Protein 6LK1 (pdb70)

B-factor: mean 13.46, std 10.22, range [3.93, 136.17]

Solvent-accessible surface area: 8926 Å² total; per-residue (Å²): 92,69,112,0,28,0,80,28,108,113,40,96,94,76,10,110,0,60,62,118,31,54,0,2,36,9,0,31,150,46,60,21,50,8,8,11,23,55,133,65,0,61,30,16,6,7,1,0,67,28,57,56,34,80,32,54,16,106,82,28,82,96,9,75,131,69,40,81,71,94,18,18,0,0,4,4,8,0,66,1,68,35,75,6,24,0,65,6,70,31,56,173,62,66,83,71,113,0,30,0,84,19,105,110,40,95,83,66,9,103,0,62,62,115,28,54,0,0,47,5,0,32,143,46,62,26,46,6,7,10,24,56,89,65,0,62,29,5,7,6,1,0,67,25,71,58,36,78,32,56,19,104,85,24,87,89,9,79,118,74,48,60,67,95,12,18,0,0,3,8,10,0,66,1,68,36,89,7,26,0,74,4,67,33,43,146,63,26,180

GO terms:
  GO:0051536 iron-sulfur cluster binding (F, IDA)

Foldseek 3Di:
DAWEWEQEPVGIDTFDADQPGFQVVRCVVVPDDAFDDPLQQADCRWKKFWPDADKDQVRHDHDDPVCVVRGIDRRSRIGGPHHTYIYTPCSVVD/DAWEWEQEPVGIDTWDADQVGFQVVRCVVVPDPAFDDPLQLADCRWKKFWPDADKDQVRHDHDDPVCVVRRIDRRSRIGGPHRTYIYTPCSVVVD

Radius of gyration: 17.15 Å; Cα contacts (8 Å, |Δi|>4): 491; chains: 2; bounding box: 29×28×48 Å

InterPro domains:
  IPR001041 2Fe-2S ferredoxin-type iron-sulfur binding domain [PF00111] (43-112)
  IPR001041 2Fe-2S ferredoxin-type iron-sulfur bin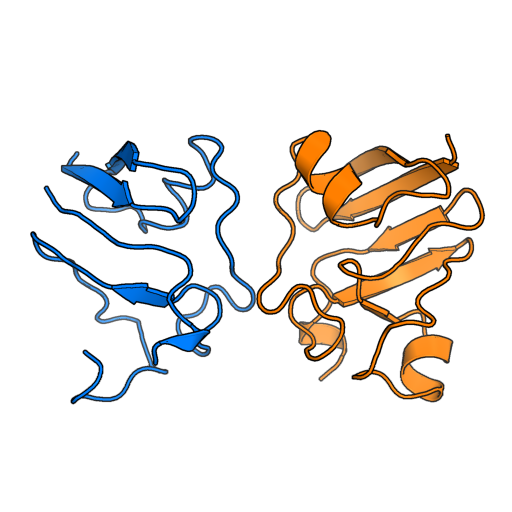ding domain [PS51085] (33-123)
  IPR001041 2Fe-2S ferredoxin-type iron-sulfur binding domain [cd00207] (35-118)
  IPR006058 2Fe-2S ferredoxin, iron-sulphur binding site [PS00197] (69-77)
  IPR010241 Ferredoxin [2Fe-2S], plant and bacteria [TIGR02008] (32-126)
  IPR012675 Beta-grasp domain superfamily [G3DSA:3.10.20.30] (30-126)
  IPR023383 Ferredoxin, chloroplast transit peptide [PF11591] (1-32)
  IPR036010 2Fe-2S ferredoxin-like superfamily [SSF54292] (23-123)

Nearest PDB structures (foldseek):
  1awd-assembly1_A-2  TM=9.994E-01  e=2.173E-18  Scenedesmus fuscus
  1off-assembly1_A  TM=1.003E+00  e=9.782E-18  Synechocystis sp. PCC 6803
  6xtf-assembly1_D  TM=1.003E+00  e=3.427E-17  Gloeobacter violaceus PCC 7421
  4zho-assembly2_B  TM=1.001E+00  e=8.241E-17  Arabidopsis thaliana
  1frr-assembly2_B  TM=9.955E-01  e=5.753E-16  Equisetum arvense

Sequence (189 aa):
AYKVTLKTPSGDKTIECPADTYIILDAAEEEAGLLDLPYSCRRAGACSSCAGKVAAGTVDQSDQSSFLDDAQMMGNGFVLTCVAYPTSDDCTIQQTHQEEALAYKVTLKTPSGDKTIECPADDTYIILDAAEEAGLDDLPYSCRAGACSSCAGKVAAGTVDQSDDQSFLDDAQMGNGFVLTCVAYPTSDDCTIQTHQEEALY

Structure (mmCIF, N/CA/C/O backbone):
data_6LK1
#
_entry.id   6LK1
#
_cell.length_a   25.955
_cell.length_b   60.090
_cell.length_c   50.085
_cell.angle_alpha   90.000
_cell.angle_beta   102.400
_cell.angle_gamma   90.000
#
_symmetry.space_group_name_H-M   'P 1 21 1'
#
loop_
_entity.id
_entity.type
_entity.pdbx_description
1 polymer 'Ferredoxin, chloroplastic'
2 non-polymer 'FE2/S2 (INORGANIC) CLUSTER'
3 non-polymer BENZAMIDINE
4 non-polymer 'THIOCYANATE ION'
5 non-polymer 'SULFATE ION'
6 water water
#
loop_
_atom_site.group_PDB
_atom_site.id
_atom_site.type_symbol
_atom_site.label_atom_id
_atom_site.label_alt_id
_atom_site.label_comp_id
_atom_site.label_asym_id
_atom_site.label_entity_id
_atom_site.label_seq_id
_atom_site.pdbx_PDB_ins_code
_atom_site.Cartn_x
_atom_site.Cartn_y
_atom_site.Cartn_z
_atom_site.occupancy
_atom_site.B_iso_or_equiv
_atom_site.auth_seq_id
_atom_site.auth_comp_id
_atom_site.auth_asym_id
_atom_site.auth_atom_id
_atom_site.pdbx_PDB_model_num
ATOM 1 N N . ALA A 1 1 ? 4.356 12.662 6.114 1.00 7.72 1 ALA A N 1
ATOM 2 C CA . ALA A 1 1 ? 3.905 11.818 7.247 1.00 6.99 1 ALA A CA 1
ATOM 3 C C . ALA A 1 1 ? 2.503 11.323 6.944 1.00 6.82 1 ALA A C 1
ATOM 4 O O . ALA A 1 1 ? 1.876 11.791 5.972 1.00 9.70 1 ALA A O 1
ATOM 6 N N . TYR A 1 2 ? 2.021 10.416 7.749 1.00 5.55 2 TYR A N 1
ATOM 7 C CA . TYR A 1 2 ? 0.691 9.837 7.618 1.00 5.63 2 TYR A CA 1
ATOM 8 C C . TYR A 1 2 ? -0.133 10.202 8.832 1.00 6.05 2 TYR A C 1
ATOM 9 O O . TYR A 1 2 ? 0.307 10.238 9.964 1.00 7.17 2 TYR A O 1
ATOM 18 N N . LYS A 1 3 ? -1.433 10.492 8.533 1.00 5.91 3 LYS A N 1
ATOM 19 C CA . LYS A 1 3 ? -2.394 10.732 9.594 1.00 6.30 3 LYS A CA 1
ATOM 20 C C . LYS A 1 3 ? -2.839 9.375 10.160 1.00 6.18 3 LYS A C 1
ATOM 21 O O . LYS A 1 3 ? -3.459 8.585 9.457 1.00 8.04 3 LYS A O 1
ATOM 27 N N . VAL A 1 4 ? -2.559 9.152 11.432 1.00 5.95 4 VAL A N 1
ATOM 28 C CA . VAL A 1 4 ? -2.919 7.927 12.098 1.00 6.11 4 VAL A CA 1
ATOM 29 C C . VAL A 1 4 ? -3.967 8.264 13.134 1.00 5.66 4 VAL A C 1
ATOM 30 O O . VAL A 1 4 ? -3.701 9.007 14.106 1.00 6.72 4 VAL A O 1
ATOM 34 N N . THR A 1 5 ? -5.191 7.804 12.893 1.00 6.03 5 THR A N 1
ATOM 35 C CA . THR A 1 5 ? -6.276 8.015 13.838 1.00 6.27 5 THR A CA 1
ATOM 36 C C . THR A 1 5 ? -6.285 6.840 14.779 1.00 5.92 5 THR A C 1
ATOM 37 O O . THR A 1 5 ? -6.550 5.714 14.418 1.00 7.69 5 THR A O 1
ATOM 41 N N . LEU A 1 6 ? -5.948 7.155 16.056 1.00 6.42 6 LEU A N 1
ATOM 42 C CA . LEU A 1 6 ? -5.986 6.161 17.126 1.00 6.43 6 LEU A CA 1
ATOM 43 C C . LEU A 1 6 ? -7.384 6.202 17.738 1.00 7.07 6 LEU A C 1
ATOM 44 O O . LEU A 1 6 ? -7.813 7.213 18.282 1.00 9.10 6 LEU A O 1
ATOM 49 N N . LYS A 1 7 ? -8.088 5.082 17.596 1.00 7.75 7 LYS A N 1
ATOM 50 C CA . LYS A 1 7 ? -9.434 4.929 18.179 1.00 10.07 7 LYS A CA 1
ATOM 51 C C . LYS A 1 7 ? -9.219 4.207 19.500 1.00 10.80 7 LYS A C 1
ATOM 52 O O . LYS A 1 7 ? -9.023 3.012 19.480 1.00 12.12 7 LYS A O 1
ATOM 58 N N . THR A 1 8 ? -9.237 5.016 20.470 1.00 12.42 8 THR A N 1
ATOM 59 C CA . THR A 1 8 ? -8.990 4.455 21.795 1.00 14.67 8 THR A CA 1
ATOM 60 C C . THR A 1 8 ? -10.328 4.269 22.491 1.00 19.46 8 THR A C 1
ATOM 61 O O . THR A 1 8 ? -11.383 4.707 22.006 1.00 26.50 8 THR A O 1
ATOM 65 N N . PRO A 1 9 ? -10.337 3.598 23.585 1.00 19.60 9 PRO A N 1
ATOM 66 C CA . PRO A 1 9 ? -11.631 3.370 24.257 1.00 24.15 9 PRO A CA 1
ATOM 67 C C . PRO A 1 9 ? -12.236 4.676 24.755 1.00 29.45 9 PRO A C 1
ATOM 68 O O . PRO A 1 9 ? -13.448 4.708 25.010 1.00 40.18 9 PRO A O 1
ATOM 72 N N . SER A 1 10 ? -11.385 5.709 24.898 1.00 32.41 10 SER A N 1
ATOM 73 C CA . SER A 1 10 ? -11.844 7.019 25.315 1.00 35.64 10 SER A CA 1
ATOM 74 C C . SER A 1 10 ? -11.731 8.081 24.241 1.00 38.97 10 SER A C 1
ATOM 75 O O . SER A 1 10 ? -11.431 9.258 24.477 1.00 41.05 10 SER A O 1
ATOM 78 N N . GLY A 1 11 ? -11.986 7.650 23.012 1.00 32.49 11 GLY A N 1
ATOM 79 C CA . GLY A 1 11 ? -12.246 8.479 21.862 1.00 28.25 11 GLY A CA 1
ATOM 80 C C . GLY A 1 11 ? -11.083 8.462 20.883 1.00 23.90 11 GLY A C 1
ATOM 81 O O . GLY A 1 11 ? -10.054 7.764 21.023 1.00 16.17 11 GLY A O 1
ATOM 82 N N . ASP A 1 12 ? -11.280 9.232 19.817 1.00 18.62 12 ASP A N 1
ATOM 83 C CA . ASP A 1 12 ? -10.326 9.256 18.711 1.00 15.86 12 ASP A CA 1
ATOM 84 C C . ASP A 1 12 ? -9.333 10.362 18.851 1.00 14.49 12 ASP A C 1
ATOM 85 O O . ASP A 1 12 ? -9.658 11.508 19.198 1.00 17.57 12 ASP A O 1
ATOM 90 N N . LYS A 1 13 ? -8.065 10.086 18.487 1.00 11.02 13 LYS A N 1
ATOM 91 C CA . LYS A 1 13 ? -7.078 11.133 18.358 1.00 10.41 13 LYS A CA 1
ATOM 92 C C . LYS A 1 13 ? -6.250 10.871 17.103 1.00 8.99 13 LYS A C 1
ATOM 93 O O . LYS A 1 13 ? -5.693 9.794 16.957 1.00 9.55 13 LYS A O 1
ATOM 99 N N . THR A 1 14 ? -6.142 11.870 16.250 1.00 9.07 14 THR A N 1
ATOM 100 C CA . THR A 1 14 ? -5.371 11.728 14.999 1.00 8.33 14 THR A CA 1
ATOM 101 C C . THR A 1 14 ? -4.024 12.391 15.170 1.00 8.91 14 THR A C 1
ATOM 102 O O . THR A 1 14 ? -3.964 13.611 15.469 1.00 12.32 14 THR A O 1
ATOM 106 N N . ILE A 1 15 ? -2.954 11.608 15.008 1.00 7.65 15 ILE A N 1
ATOM 107 C CA . ILE A 1 15 ? -1.594 12.099 15.107 1.00 7.54 15 ILE A CA 1
ATOM 108 C C . ILE A 1 15 ? -0.942 11.977 13.747 1.00 6.73 15 ILE A C 1
ATOM 109 O O . ILE A 1 15 ? -1.417 11.280 12.861 1.00 8.77 15 ILE A O 1
ATOM 114 N N . GLU A 1 16 ? 0.189 12.659 13.576 1.00 6.78 16 GLU A N 1
ATOM 115 C CA . GLU A 1 16 ? 1.013 12.476 12.387 1.00 6.55 16 GLU A CA 1
ATOM 116 C C . GLU A 1 16 ? 2.148 11.525 12.712 1.00 6.44 16 GLU A C 1
ATOM 117 O O . GLU A 1 16 ? 2.782 11.617 13.748 1.00 9.23 16 GLU A O 1
ATOM 123 N N . CYS A 1 17 ? 2.407 10.611 11.787 1.00 6.00 17 CYS A N 1
ATOM 124 C CA . CYS A 1 17 ? 3.465 9.620 12.006 1.00 5.91 17 CYS A CA 1
ATOM 125 C C . CYS A 1 17 ? 4.281 9.491 10.713 1.00 6.01 17 CYS A C 1
ATOM 126 O O . CYS A 1 17 ? 3.747 9.123 9.669 1.00 6.25 17 CYS A O 1
ATOM 129 N N . PRO A 1 18 ? 5.579 9.822 10.750 1.00 6.40 18 PRO A N 1
ATOM 130 C CA . PRO A 1 18 ? 6.409 9.643 9.583 1.00 6.90 18 PRO A CA 1
ATOM 131 C C . PRO A 1 18 ? 6.444 8.165 9.141 1.00 5.69 18 PRO A C 1
ATOM 132 O O . PRO A 1 18 ? 6.280 7.254 9.927 1.00 6.00 18 PRO A O 1
ATOM 136 N N . ALA A 1 19 ? 6.757 7.997 7.854 1.00 6.49 19 ALA A N 1
ATOM 137 C CA . ALA A 1 19 ? 6.870 6.664 7.284 1.00 6.44 19 ALA A CA 1
ATOM 138 C C . ALA A 1 19 ? 7.909 5.808 7.999 1.00 6.01 19 ALA A C 1
ATOM 139 O O . ALA A 1 19 ? 7.819 4.561 7.996 1.00 6.69 19 ALA A O 1
ATOM 141 N N . ASP A 1 20 ? 8.941 6.435 8.565 1.00 6.18 20 ASP A N 1
ATOM 142 C CA . ASP A 1 20 ? 10.051 5.757 9.190 1.00 6.89 20 ASP A CA 1
ATOM 143 C C . ASP A 1 20 ? 9.904 5.642 10.714 1.00 6.37 20 ASP A C 1
ATOM 144 O O . ASP A 1 20 ? 10.898 5.283 11.381 1.00 8.27 20 ASP A O 1
ATOM 149 N N . THR A 1 21 ? 8.723 5.902 11.247 1.00 5.80 21 THR A N 1
ATOM 150 C CA . THR A 1 21 ? 8.513 5.900 12.695 1.00 6.40 21 THR A CA 1
ATOM 151 C C . THR A 1 21 ? 7.453 4.879 13.028 1.00 5.83 21 THR A C 1
ATOM 152 O O . THR A 1 21 ? 6.403 4.819 12.376 1.00 6.07 21 THR A O 1
ATOM 156 N N . TYR A 1 22 ? 7.701 4.107 14.090 1.00 6.11 22 TYR A N 1
ATOM 157 C CA . TYR A 1 22 ? 6.671 3.170 14.560 1.00 5.99 22 TYR A CA 1
ATOM 158 C C . TYR A 1 22 ? 5.499 3.897 15.167 1.00 5.61 22 TYR A C 1
ATOM 159 O O . TYR A 1 22 ? 5.622 4.907 15.880 1.00 6.55 22 TYR A O 1
ATOM 168 N N . ILE A 1 23 ? 4.324 3.322 14.973 1.00 5.48 23 ILE A N 1
ATOM 169 C CA A ILE A 1 23 ? 3.083 3.972 15.441 0.72 5.57 23 ILE A CA 1
ATOM 170 C CA B ILE A 1 23 ? 3.078 3.888 15.468 0.28 5.59 23 ILE A CA 1
ATOM 171 C C . ILE A 1 23 ? 3.137 4.183 16.956 1.00 5.62 23 ILE A C 1
ATOM 172 O O . ILE A 1 23 ? 2.785 5.260 17.422 1.00 6.14 23 ILE A O 1
ATOM 181 N N . LEU A 1 24 ? 3.571 3.193 17.745 1.00 5.91 24 LEU A N 1
ATOM 182 C CA . LEU A 1 24 ? 3.602 3.392 19.190 1.00 6.32 24 LEU A CA 1
ATOM 183 C C . LEU A 1 24 ? 4.490 4.547 19.568 1.00 6.66 24 LEU A C 1
ATOM 184 O O . LEU A 1 24 ? 4.218 5.320 20.475 1.00 8.90 24 LEU A O 1
ATOM 189 N N . ASP A 1 25 ? 5.630 4.630 18.937 1.00 6.94 25 ASP A N 1
ATOM 190 C CA . ASP A 1 25 ? 6.570 5.716 19.263 1.00 7.62 25 ASP A CA 1
ATOM 191 C C . ASP A 1 25 ? 5.971 7.081 18.990 1.00 7.87 25 ASP A C 1
ATOM 192 O O . ASP A 1 25 ? 6.065 7.998 19.816 1.00 9.10 25 ASP A O 1
ATOM 197 N N . ALA A 1 26 ? 5.364 7.235 17.802 1.00 6.71 26 ALA A N 1
ATOM 198 C CA . ALA A 1 26 ? 4.715 8.512 17.523 1.00 7.26 26 ALA A CA 1
ATOM 199 C C . ALA A 1 26 ? 3.608 8.795 18.509 1.00 7.52 26 ALA A C 1
ATOM 200 O O . ALA A 1 26 ? 3.477 9.930 18.967 1.00 9.57 26 ALA A O 1
ATOM 202 N N . ALA A 1 27 ? 2.795 7.801 18.845 1.00 7.30 27 ALA A N 1
ATOM 203 C CA . ALA A 1 27 ? 1.712 8.002 19.774 1.00 8.03 27 ALA A CA 1
ATOM 204 C C . ALA A 1 27 ? 2.202 8.434 21.155 1.00 9.61 27 ALA A C 1
ATOM 205 O O . ALA A 1 27 ? 1.613 9.351 21.752 1.00 12.03 27 ALA A O 1
ATOM 207 N N . GLU A 1 28 ? 3.224 7.787 21.664 1.00 9.48 28 GLU A N 1
ATOM 208 C CA A GLU A 1 28 ? 3.709 8.121 23.007 0.42 9.74 28 GLU A CA 1
ATOM 209 C CA B GLU A 1 28 ? 3.814 8.055 22.975 0.58 13.43 28 GLU A CA 1
ATOM 210 C C . GLU A 1 28 ? 4.274 9.509 22.971 1.00 12.79 28 GLU A C 1
ATOM 211 O O . GLU A 1 28 ? 4.114 10.300 23.893 1.00 16.44 28 GLU A O 1
ATOM 222 N N . GLU A 1 29 ? 4.984 9.918 21.909 1.00 13.44 29 GLU A N 1
ATOM 223 C CA . GLU A 1 29 ? 5.535 11.245 21.803 1.00 15.95 29 GLU A CA 1
ATOM 224 C C . GLU A 1 29 ? 4.480 12.328 21.635 1.00 18.23 29 GLU A C 1
ATOM 225 O O . GLU A 1 29 ? 4.705 13.480 21.971 1.00 28.12 29 GLU A O 1
ATOM 231 N N . ALA A 1 30 ? 3.314 11.956 21.146 1.00 17.05 30 ALA A N 1
ATOM 232 C CA . ALA A 1 30 ? 2.156 12.852 21.056 1.00 19.18 30 ALA A CA 1
ATOM 233 C C . ALA A 1 30 ? 1.393 12.854 22.370 1.00 21.25 30 ALA A C 1
ATOM 234 O O . ALA A 1 30 ? 0.358 13.555 22.456 1.00 28.49 30 ALA A O 1
ATOM 236 N N . GLY A 1 31 ? 1.805 12.150 23.396 1.00 18.41 31 GLY A N 1
ATOM 237 C CA . GLY A 1 31 ? 1.244 12.174 24.729 1.00 21.40 31 GLY A CA 1
ATOM 238 C C . GLY A 1 31 ? 0.252 11.080 25.074 1.00 18.85 31 GLY A C 1
ATOM 239 O O . GLY A 1 31 ? -0.311 11.069 26.203 1.00 22.50 31 GLY A O 1
ATOM 240 N N . LEU A 1 32 ? 0.012 10.156 24.150 1.00 15.76 32 LEU A N 1
ATOM 241 C CA A LEU A 1 32 ? -0.874 9.044 24.441 0.43 15.20 32 LEU A CA 1
ATOM 242 C CA B LEU A 1 32 ? -0.876 9.046 24.468 0.57 14.82 32 LEU A CA 1
ATOM 243 C C . LEU A 1 32 ? -0.059 8.099 25.338 1.00 13.79 32 LEU A C 1
ATOM 244 O O . LEU A 1 32 ? 1.188 8.056 25.204 1.00 18.43 32 LEU A O 1
ATOM 253 N N . ASP A 1 33 ? -0.693 7.336 26.170 1.00 12.09 33 ASP A N 1
ATOM 254 C CA . ASP A 1 33 ? -0.117 6.328 27.022 1.00 13.70 33 ASP A CA 1
ATOM 255 C C . ASP A 1 33 ? -0.740 4.972 26.728 1.00 11.71 33 ASP A C 1
ATOM 256 O O . ASP A 1 33 ? -1.619 4.476 27.408 1.00 15.80 33 ASP A O 1
ATOM 261 N N . LEU A 1 34 ? -0.362 4.453 25.548 1.00 11.09 34 LEU A N 1
ATOM 262 C CA . LEU A 1 34 ? -0.852 3.178 25.056 1.00 9.87 34 LEU A CA 1
ATOM 263 C C . LEU A 1 34 ? -0.109 2.005 25.700 1.00 10.11 34 LEU A C 1
ATOM 264 O O . LEU A 1 34 ? 1.047 2.151 26.153 1.00 11.37 34 LEU A O 1
ATOM 269 N N . PRO A 1 35 ? -0.722 0.827 25.734 1.00 9.05 35 PRO A N 1
ATOM 270 C CA . PRO A 1 35 ? -0.102 -0.327 26.395 1.00 8.54 35 PRO A CA 1
ATOM 271 C C . PRO A 1 35 ? 1.122 -0.794 25.599 1.00 7.56 35 PRO A C 1
ATOM 272 O O . PRO A 1 35 ? 1.190 -0.736 24.357 1.00 8.15 35 PRO A O 1
ATOM 276 N N . TYR A 1 36 ? 2.088 -1.315 26.340 1.00 8.34 36 TYR A N 1
ATOM 277 C CA . TYR A 1 36 ? 3.294 -1.901 25.760 1.00 7.74 36 TYR A CA 1
ATOM 278 C C . TYR A 1 36 ? 4.080 -2.596 26.861 1.00 7.30 36 TYR A C 1
ATOM 279 O O . TYR A 1 36 ? 3.921 -2.334 28.058 1.00 8.90 36 TYR A O 1
ATOM 288 N N . SER A 1 37 ? 5.020 -3.420 26.415 1.00 7.75 37 SER A N 1
ATOM 289 C CA . SER A 1 37 ? 5.975 -4.036 27.350 1.00 9.26 37 SER A CA 1
ATOM 290 C C . SER A 1 37 ? 7.261 -4.299 26.596 1.00 9.14 37 SER A C 1
ATOM 291 O O . SER A 1 37 ? 8.217 -3.505 26.695 1.00 10.64 37 SER A O 1
ATOM 294 N N . CYS A 1 38 ? 7.330 -5.327 25.744 1.00 9.43 38 CYS A N 1
ATOM 295 C CA . CYS A 1 38 ? 8.599 -5.713 25.170 1.00 9.77 38 CYS A CA 1
ATOM 296 C C . CYS A 1 38 ? 9.188 -4.740 24.141 1.00 9.52 38 CYS A C 1
ATOM 297 O O . CYS A 1 38 ? 10.437 -4.660 24.018 1.00 10.80 38 CYS A O 1
ATOM 300 N N . ARG A 1 39 ? 8.337 -4.066 23.398 1.00 7.81 39 ARG A N 1
ATOM 301 C CA A ARG A 1 39 ? 8.717 -3.167 22.294 0.48 8.56 39 ARG A CA 1
ATOM 302 C CA B ARG A 1 39 ? 8.731 -3.157 22.303 0.52 8.25 39 ARG A CA 1
ATOM 303 C C . ARG A 1 39 ? 9.571 -3.850 21.243 1.00 8.56 39 ARG A C 1
ATOM 304 O O . ARG A 1 39 ? 10.354 -3.189 20.525 1.00 11.06 39 ARG A O 1
ATOM 319 N N . ALA A 1 40 ? 9.394 -5.175 21.096 1.00 8.67 40 ALA A N 1
ATOM 320 C CA . ALA A 1 40 ? 10.237 -5.930 20.150 1.00 10.05 40 ALA A CA 1
ATOM 321 C C . ALA A 1 40 ? 9.367 -6.787 19.239 1.00 8.63 40 ALA A C 1
ATOM 322 O O . ALA A 1 40 ? 9.933 -7.640 18.544 1.00 11.68 40 ALA A O 1
ATOM 324 N N . GLY A 1 41 ? 8.039 -6.617 19.259 1.00 7.71 41 GLY A N 1
ATOM 325 C CA . GLY A 1 41 ? 7.246 -7.446 18.331 1.00 7.46 41 GLY A CA 1
ATOM 326 C C . GLY A 1 41 ? 7.014 -8.864 18.796 1.00 7.84 41 GLY A C 1
ATOM 327 O O . GLY A 1 41 ? 6.576 -9.685 17.940 1.00 8.99 41 GLY A O 1
ATOM 328 N N . ALA A 1 42 ? 7.292 -9.191 20.050 1.00 8.44 42 ALA A N 1
ATOM 329 C CA . ALA A 1 42 ? 7.271 -10.540 20.577 1.00 8.64 42 ALA A CA 1
ATOM 330 C C . ALA A 1 42 ? 6.264 -10.765 21.674 1.00 8.86 42 ALA A C 1
ATOM 331 O O . ALA A 1 42 ? 6.421 -11.741 22.437 1.00 13.56 42 ALA A O 1
ATOM 333 N N . CYS A 1 43 ? 5.227 -9.950 21.771 1.00 8.09 43 CYS A N 1
ATOM 334 C CA . CYS A 1 43 ? 4.186 -10.115 22.779 1.00 8.15 43 CYS A CA 1
ATOM 335 C C . CYS A 1 43 ? 2.904 -9.508 22.220 1.00 8.08 43 CYS A C 1
ATOM 336 O O . CYS A 1 43 ? 2.864 -9.135 21.028 1.00 9.80 43 CYS A O 1
ATOM 339 N N . SER A 1 44 ? 1.860 -9.444 23.029 1.00 8.56 44 SER A N 1
ATOM 340 C CA . SER A 1 44 ? 0.614 -8.874 22.579 1.00 9.29 44 SER A CA 1
ATOM 341 C C . SER A 1 44 ? 0.260 -7.561 23.280 1.00 7.67 44 SER A C 1
ATOM 342 O O . SER A 1 44 ? -0.813 -7.020 23.053 1.00 8.25 44 SER A O 1
ATOM 345 N N . SER A 1 45 ? 1.159 -7.025 24.133 1.00 7.30 45 SER A N 1
ATOM 346 C CA . SER A 1 45 ? 0.770 -5.874 24.961 1.00 7.57 45 SER A CA 1
ATOM 347 C C . SER A 1 45 ? 0.293 -4.690 24.159 1.00 6.96 45 SER A C 1
ATOM 348 O O . SER A 1 45 ? -0.640 -3.989 24.560 1.00 8.61 45 SER A O 1
ATOM 351 N N . CYS A 1 46 ? 0.974 -4.409 23.047 1.00 6.84 46 CYS A N 1
ATOM 352 C CA . CYS A 1 46 ? 0.738 -3.210 22.244 1.00 6.24 46 CYS A CA 1
ATOM 353 C C . CYS A 1 46 ? -0.242 -3.445 21.104 1.00 6.08 46 CYS A C 1
ATOM 354 O O . CYS A 1 46 ? -0.355 -2.647 20.172 1.00 6.56 46 CYS A O 1
ATOM 357 N N . ALA A 1 47 ? -0.996 -4.556 21.158 1.00 6.12 47 ALA A N 1
ATOM 358 C CA . ALA A 1 47 ? -1.834 -4.881 20.007 1.00 5.99 47 ALA A CA 1
ATOM 359 C C . ALA A 1 47 ? -2.878 -3.798 19.778 1.00 5.47 47 ALA A C 1
ATOM 360 O O . ALA A 1 47 ? -3.511 -3.323 20.695 1.00 6.61 47 ALA A O 1
ATOM 362 N N . GLY A 1 48 ? -3.052 -3.570 18.462 1.00 6.18 48 GLY A N 1
ATOM 363 C CA . GLY A 1 48 ? -4.128 -2.755 17.957 1.00 6.17 48 GLY A CA 1
ATOM 364 C C . GLY A 1 48 ? -4.825 -3.520 16.855 1.00 5.72 48 GLY A C 1
ATOM 365 O O . GLY A 1 48 ? -4.462 -4.647 16.514 1.00 5.92 48 GLY A O 1
ATOM 366 N N . LYS A 1 49 ? -5.840 -2.873 16.246 1.00 6.26 49 LYS A N 1
ATOM 367 C CA . LYS A 1 49 ? -6.523 -3.480 15.092 1.00 6.42 49 LYS A CA 1
ATOM 368 C C . LYS A 1 49 ? -6.715 -2.406 14.068 1.00 6.54 49 LYS A C 1
ATOM 369 O O . LYS A 1 49 ? -7.308 -1.367 14.338 1.00 8.56 49 LYS A O 1
ATOM 375 N N . VAL A 1 50 ? -6.246 -2.687 12.859 1.00 6.52 50 VAL A N 1
ATOM 376 C CA . VAL A 1 50 ? -6.303 -1.713 11.777 1.00 6.39 50 VAL A CA 1
ATOM 377 C C . VAL A 1 50 ? -7.715 -1.713 11.181 1.00 7.96 50 VAL A C 1
ATOM 378 O O . VAL A 1 50 ? -8.151 -2.706 10.599 1.00 16.25 50 VAL A O 1
ATOM 382 N N . ALA A 1 51 ? -8.432 -0.641 11.354 1.00 6.17 51 ALA A N 1
ATOM 383 C CA . ALA A 1 51 ? -9.784 -0.490 10.818 1.00 6.83 51 ALA A CA 1
ATOM 384 C C . ALA A 1 51 ? -9.734 -0.008 9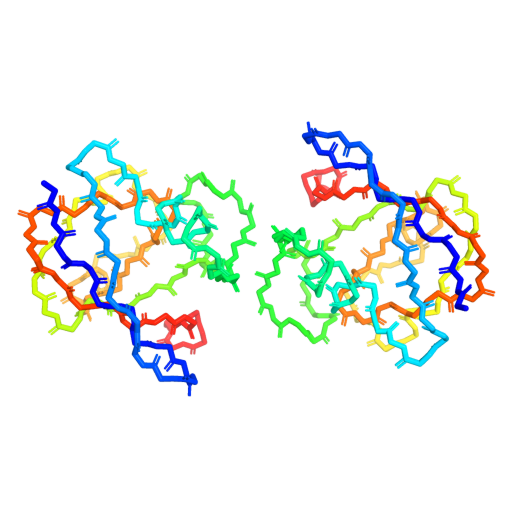.386 1.00 6.65 51 ALA A C 1
ATOM 385 O O . ALA A 1 51 ? -10.682 -0.288 8.617 1.00 9.79 51 ALA A O 1
ATOM 387 N N . ALA A 1 52 ? -8.710 0.759 8.998 1.00 5.60 52 ALA A N 1
ATOM 388 C CA . ALA A 1 52 ? -8.601 1.307 7.675 1.00 6.37 52 ALA A CA 1
ATOM 389 C C . ALA A 1 52 ? -7.130 1.707 7.470 1.00 4.99 52 ALA A C 1
ATOM 390 O O . ALA A 1 52 ? -6.450 2.005 8.441 1.00 4.85 52 ALA A O 1
ATOM 392 N N . GLY A 1 53 ? -6.721 1.742 6.223 1.00 5.11 53 GLY A N 1
ATOM 393 C CA . GLY A 1 53 ? -5.332 2.069 5.895 1.00 5.35 53 GLY A CA 1
ATOM 394 C C . GLY A 1 53 ? -4.428 0.875 6.079 1.00 5.46 53 GLY A C 1
ATOM 395 O O . GLY A 1 53 ? -4.860 -0.222 6.500 1.00 5.75 53 GLY A O 1
ATOM 396 N N . THR A 1 54 ? -3.152 1.081 5.742 1.00 5.33 54 THR A N 1
ATOM 397 C CA . THR A 1 54 ? -2.165 -0.001 5.810 1.00 5.54 54 THR A CA 1
ATOM 398 C C . THR A 1 54 ? -0.957 0.353 6.684 1.00 4.76 54 THR A C 1
ATOM 399 O O . THR A 1 54 ? -0.570 1.525 6.844 1.00 5.12 54 THR A O 1
ATOM 403 N N . VAL A 1 55 ? -0.419 -0.729 7.229 1.00 5.50 55 VAL A N 1
ATOM 404 C CA . VAL A 1 55 ? 0.822 -0.667 8.003 1.00 5.17 55 VAL A CA 1
ATOM 405 C C . VAL A 1 55 ? 1.788 -1.691 7.472 1.00 5.49 55 VAL A C 1
ATOM 406 O O . VAL A 1 55 ? 1.433 -2.643 6.762 1.00 6.88 55 VAL A O 1
ATOM 410 N N . ASP A 1 56 ? 3.057 -1.506 7.843 1.00 5.94 56 ASP A N 1
ATOM 411 C CA . ASP A 1 56 ? 4.123 -2.470 7.617 1.00 6.06 56 ASP A CA 1
ATOM 412 C C . ASP A 1 56 ? 4.652 -2.912 8.968 1.00 5.84 56 ASP A C 1
ATOM 413 O O . ASP A 1 56 ? 5.281 -2.141 9.684 1.00 6.12 56 ASP A O 1
ATOM 418 N N . GLN A 1 57 ? 4.329 -4.145 9.344 1.00 6.57 57 GLN A N 1
ATOM 419 C CA . GLN A 1 57 ? 4.787 -4.715 10.609 1.00 6.76 57 GLN A CA 1
ATOM 420 C C . GLN A 1 57 ? 5.608 -5.971 10.323 1.00 7.67 57 GLN A C 1
ATOM 421 O O . GLN A 1 57 ? 5.602 -6.947 11.065 1.00 8.53 57 GLN A O 1
ATOM 427 N N . SER A 1 58 ? 6.392 -5.911 9.236 1.00 9.01 58 SER A N 1
ATOM 428 C CA . SER A 1 58 ? 7.241 -7.036 8.840 1.00 11.99 58 SER A CA 1
ATOM 429 C C . SER A 1 58 ? 8.172 -7.504 9.965 1.00 13.02 58 SER A C 1
ATOM 430 O O . SER A 1 58 ? 8.527 -8.664 9.885 1.00 21.88 58 SER A O 1
ATOM 433 N N . ASP A 1 59 ? 8.528 -6.651 10.909 1.00 14.43 59 ASP A N 1
ATOM 434 C CA . ASP A 1 59 ? 9.396 -6.904 12.058 1.00 19.63 59 ASP A CA 1
ATOM 435 C C . ASP A 1 59 ? 8.746 -7.787 13.103 1.00 16.88 59 ASP A C 1
ATOM 436 O O . ASP A 1 59 ? 9.478 -8.305 13.934 1.00 24.70 59 ASP A O 1
ATOM 441 N N . GLN A 1 60 ? 7.441 -7.903 13.074 1.00 10.14 60 GLN A N 1
ATOM 442 C CA . GLN A 1 60 ? 6.751 -8.521 14.163 1.00 9.18 60 GLN A CA 1
ATOM 443 C C . GLN A 1 60 ? 6.988 -10.035 14.163 1.00 8.67 60 GLN A C 1
ATOM 444 O O . GLN A 1 60 ? 7.187 -10.620 13.086 1.00 11.15 60 GLN A O 1
ATOM 450 N N . SER A 1 61 ? 6.756 -10.662 15.300 1.00 7.81 61 SER A N 1
ATOM 451 C CA A SER A 1 61 ? 6.795 -12.140 15.358 0.53 8.62 61 SER A CA 1
ATOM 452 C CA B SER A 1 61 ? 6.814 -12.112 15.438 0.47 8.68 61 SER A CA 1
ATOM 453 C C . SER A 1 61 ? 5.629 -12.754 16.099 1.00 8.87 61 SER A C 1
ATOM 454 O O . SER A 1 61 ? 5.303 -13.912 15.821 1.00 11.78 61 SER A O 1
ATOM 459 N N . PHE A 1 62 ? 4.983 -12.089 17.020 1.00 8.71 62 PHE A N 1
ATOM 460 C CA . PHE A 1 62 ? 4.005 -12.747 17.878 1.00 7.83 62 PHE A CA 1
ATOM 461 C C . PHE A 1 62 ? 2.721 -13.102 17.178 1.00 8.27 62 PHE A C 1
ATOM 462 O O . PHE A 1 62 ? 2.136 -14.155 17.501 1.00 8.84 62 PHE A O 1
ATOM 470 N N . LEU A 1 63 ? 2.191 -12.223 16.321 1.00 8.31 63 LEU A N 1
ATOM 471 C CA . LEU A 1 63 ? 0.876 -12.498 15.726 1.00 7.88 63 LEU A CA 1
ATOM 472 C C . LEU A 1 63 ? 1.001 -13.572 14.678 1.00 7.40 63 LEU A C 1
ATOM 473 O O . LEU A 1 63 ? 1.992 -13.616 13.940 1.00 9.23 63 LEU A O 1
ATOM 478 N N . ASP A 1 64 ? -0.032 -14.384 14.594 1.00 7.46 64 ASP A N 1
ATOM 479 C CA . ASP A 1 64 ? -0.127 -15.434 13.579 1.00 7.93 64 ASP A CA 1
ATOM 480 C C . ASP A 1 64 ? -0.750 -14.890 12.324 1.00 7.31 64 ASP A C 1
ATOM 481 O O . ASP A 1 64 ? -1.2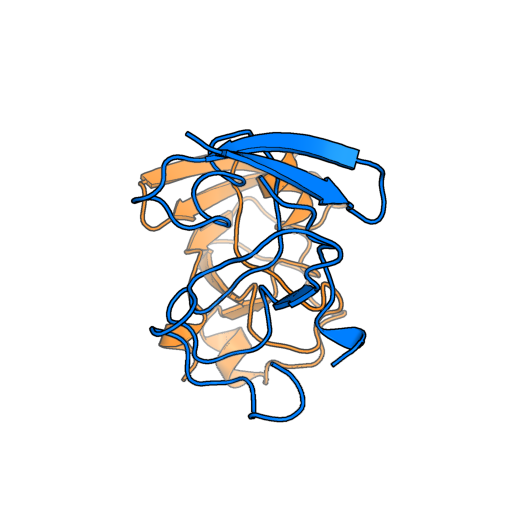65 -13.738 12.222 1.00 8.36 64 ASP A O 1
ATOM 486 N N . ASP A 1 65 ? -0.756 -15.696 11.263 1.00 8.88 65 ASP A N 1
ATOM 487 C CA . ASP A 1 65 ? -1.195 -15.241 9.952 1.00 9.98 65 ASP A CA 1
ATOM 488 C C . ASP A 1 65 ? -2.679 -14.840 10.017 1.00 9.60 65 ASP A C 1
ATOM 489 O O . ASP A 1 65 ? -3.073 -13.874 9.344 1.00 11.19 65 ASP A O 1
ATOM 494 N N . ALA A 1 66 ? -3.492 -15.600 10.739 1.00 11.04 66 ALA A N 1
ATOM 495 C CA . ALA A 1 66 ? -4.928 -15.287 10.774 1.00 12.07 66 ALA A CA 1
ATOM 496 C C . ALA A 1 66 ? -5.166 -13.990 11.502 1.00 11.08 66 ALA A C 1
ATOM 497 O O . ALA A 1 66 ? -5.997 -13.184 11.118 1.00 11.46 66 ALA A O 1
ATOM 499 N N . GLN A 1 67 ? -4.421 -13.762 12.589 1.00 9.76 67 GLN A N 1
ATOM 500 C CA . GLN A 1 67 ? -4.579 -12.501 13.326 1.00 9.15 67 GLN A CA 1
ATOM 501 C C . GLN A 1 67 ? -4.208 -11.324 12.483 1.00 9.37 67 GLN A C 1
ATOM 502 O O . GLN A 1 67 ? -4.911 -10.297 12.421 1.00 9.79 67 GLN A O 1
ATOM 508 N N . MET A 1 68 ? -3.081 -11.443 11.761 1.00 8.83 68 MET A N 1
ATOM 509 C CA A MET A 1 68 ? -2.715 -10.395 10.834 0.31 11.15 68 MET A CA 1
ATOM 510 C CA B MET A 1 68 ? -2.739 -10.316 10.899 0.69 9.46 68 MET A CA 1
ATOM 511 C C . MET A 1 68 ? -3.777 -10.137 9.787 1.00 10.12 68 MET A C 1
ATOM 512 O O . MET A 1 68 ? -4.091 -9.007 9.396 1.00 12.23 68 MET A O 1
ATOM 521 N N B GLY A 1 69 ? -4.316 -11.240 9.245 1.00 11.29 69 GLY A N 1
ATOM 522 C CA B GLY A 1 69 ? -5.284 -11.138 8.156 1.00 12.49 69 GLY A CA 1
ATOM 523 C C B GLY A 1 69 ? -6.556 -10.493 8.654 1.00 12.46 69 GLY A C 1
ATOM 524 O O B GLY A 1 69 ? -7.335 -9.967 7.870 1.00 18.88 69 GLY A O 1
ATOM 525 N N B ASN A 1 70 ? -6.835 -10.523 9.967 1.00 12.03 70 ASN A N 1
ATOM 526 C CA B ASN A 1 70 ? -7.979 -9.871 10.560 1.00 13.81 70 ASN A CA 1
ATOM 527 C C B ASN A 1 70 ? -7.681 -8.464 11.054 1.00 13.81 70 ASN A C 1
ATOM 528 O O B ASN A 1 70 ? -8.506 -7.849 11.746 1.00 18.05 70 ASN A O 1
ATOM 533 N N B GLY A 1 71 ? -6.505 -7.955 10.719 1.00 11.16 71 GLY A N 1
ATOM 534 C CA B GLY A 1 71 ? -6.155 -6.558 10.939 1.00 11.50 71 GLY A CA 1
ATOM 535 C C B GLY A 1 71 ? -5.409 -6.323 12.248 1.00 8.22 71 GLY A C 1
ATOM 536 O O B GLY A 1 71 ? -5.099 -5.150 12.559 1.00 8.86 71 GLY A O 1
ATOM 537 N N B PHE A 1 72 ? -5.035 -7.339 13.022 1.00 7.36 72 PHE A N 1
ATOM 538 C CA B PHE A 1 72 ? -4.308 -7.040 14.252 1.00 6.75 72 PHE A CA 1
ATOM 539 C C B PHE A 1 72 ? -2.894 -6.605 13.906 1.00 6.67 72 PHE A C 1
ATOM 540 O O B PHE A 1 72 ? -2.291 -7.053 12.915 1.00 7.42 72 PHE A O 1
ATOM 548 N N B VAL A 1 73 ? -2.383 -5.715 14.750 1.00 5.90 73 VAL A N 1
ATOM 549 C CA B VAL A 1 73 ? -1.095 -5.089 14.526 1.00 6.09 73 VAL A CA 1
ATOM 550 C C B VAL A 1 73 ? -0.387 -4.907 15.861 1.00 6.12 73 VAL A C 1
ATOM 551 O O B VAL A 1 73 ? -0.987 -4.562 16.872 1.00 6.87 73 VAL A O 1
ATOM 555 N N B LEU A 1 74 ? 0.927 -5.149 15.832 1.00 5.59 74 LEU A N 1
ATOM 556 C CA B LEU A 1 74 ? 1.762 -4.821 17.017 1.00 5.36 74 LEU A CA 1
ATOM 557 C C B LEU A 1 74 ? 2.315 -3.442 16.802 1.00 5.18 74 LEU A C 1
ATOM 558 O O B LEU A 1 74 ? 3.219 -3.196 15.999 1.00 5.63 74 LEU A O 1
ATOM 563 N N B THR A 1 75 ? 1.653 -2.470 17.500 1.00 5.31 75 THR A N 1
ATOM 564 C CA B THR A 1 75 ? 1.989 -1.066 17.262 1.00 5.58 75 THR A CA 1
ATOM 565 C C B THR A 1 75 ? 3.406 -0.692 17.566 1.00 5.44 75 THR A C 1
ATOM 566 O O B THR A 1 75 ? 3.920 0.312 17.002 1.00 5.92 75 THR A O 1
ATOM 570 N N B CYS A 1 76 ? 4.139 -1.458 18.402 1.00 5.66 76 CYS A N 1
ATOM 571 C CA B CYS A 1 76 ? 5.524 -1.115 18.712 1.00 6.24 76 CYS A CA 1
ATOM 572 C C B CYS A 1 76 ? 6.463 -1.354 17.551 1.00 6.43 76 CYS A C 1
ATOM 573 O O B CYS A 1 76 ? 7.604 -0.827 17.611 1.00 8.97 76 CYS A O 1
ATOM 576 N N B VAL A 1 77 ? 6.101 -2.108 16.522 1.00 6.38 77 VAL A N 1
ATOM 577 C CA B VAL A 1 77 ? 6.964 -2.434 15.389 1.00 7.32 77 VAL A CA 1
ATOM 578 C C B VAL A 1 77 ? 6.252 -2.198 14.050 1.00 6.71 77 VAL A C 1
ATOM 579 O O B VAL A 1 77 ? 6.631 -2.796 13.038 1.00 8.46 77 VAL A O 1
ATOM 583 N N B ALA A 1 78 ? 5.213 -1.366 14.074 1.00 5.81 78 ALA A N 1
ATOM 584 C CA B ALA A 1 78 ? 4.451 -1.115 12.849 1.00 5.67 78 ALA A CA 1
ATOM 585 C C B ALA A 1 78 ? 4.702 0.277 12.321 1.00 4.88 78 ALA A C 1
ATOM 586 O 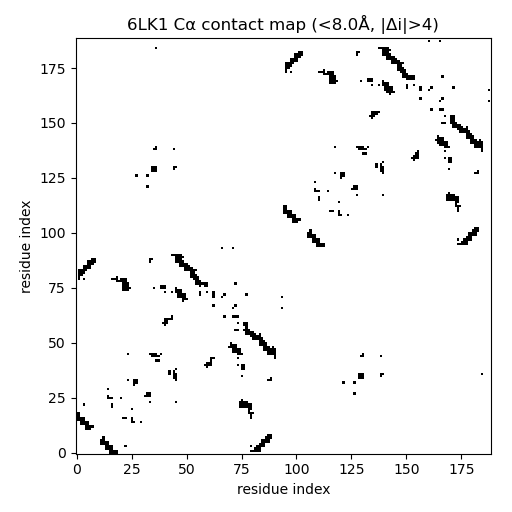O B ALA A 1 78 ? 4.477 1.254 13.032 1.00 6.63 78 ALA A O 1
ATOM 588 N N B TYR A 1 79 ? 5.098 0.373 11.062 1.00 4.96 79 TYR A N 1
ATOM 589 C CA B TYR A 1 79 ? 5.202 1.662 10.380 1.00 5.14 79 TYR A CA 1
ATOM 590 C C B TYR A 1 79 ? 3.880 1.909 9.626 1.00 4.90 79 TYR A C 1
ATOM 591 O O B TYR A 1 79 ? 3.348 0.978 9.022 1.00 6.63 79 TYR A O 1
ATOM 600 N N B PRO A 1 80 ? 3.391 3.137 9.526 1.00 4.84 80 PRO A N 1
ATOM 601 C CA B PRO A 1 80 ? 2.292 3.390 8.615 1.00 5.13 80 PRO A CA 1
ATOM 602 C C B PRO A 1 80 ? 2.783 3.369 7.168 1.00 4.83 80 PRO A C 1
ATOM 603 O O B PRO A 1 80 ? 3.895 3.841 6.888 1.00 5.70 80 PRO A O 1
ATOM 607 N N B THR A 1 81 ? 1.919 2.893 6.283 1.00 4.91 81 THR A N 1
ATOM 608 C CA B THR A 1 81 ? 2.187 3.074 4.844 1.00 5.25 81 THR A CA 1
ATOM 609 C C B THR A 1 81 ? 1.095 3.861 4.147 1.00 5.23 81 THR A C 1
ATOM 610 O O B THR A 1 81 ? 1.194 4.100 2.943 1.00 6.25 81 THR A O 1
ATOM 614 N N B SER A 1 82 ? 0.072 4.273 4.871 1.00 5.63 82 SER A N 1
ATOM 615 C CA B SER A 1 82 ? -0.964 5.169 4.406 1.00 5.43 82 SER A CA 1
ATOM 616 C C B SER A 1 82 ? -1.520 5.870 5.624 1.00 4.89 82 SER A C 1
ATOM 617 O O B SER A 1 82 ? -1.279 5.495 6.774 1.00 5.31 82 SER A O 1
ATOM 620 N N A ASP A 1 83 ? -2.415 6.843 5.326 0.66 6.23 83 ASP A N 1
ATOM 621 N N B ASP A 1 83 ? -2.320 6.924 5.395 0.34 3.93 83 ASP A N 1
ATOM 622 C CA A ASP A 1 83 ? -3.270 7.354 6.399 0.66 4.86 83 ASP A CA 1
ATOM 623 C CA B ASP A 1 83 ? -3.202 7.349 6.473 0.34 6.03 83 ASP A CA 1
ATOM 624 C C A ASP A 1 83 ? -4.102 6.172 6.886 0.66 5.30 83 ASP A C 1
ATOM 625 C C B ASP A 1 83 ? -4.009 6.121 6.895 0.34 5.07 83 ASP A C 1
ATOM 626 O O A ASP A 1 83 ? -4.556 5.372 6.054 0.66 5.26 83 ASP A O 1
ATOM 627 O O B ASP A 1 83 ? -4.373 5.289 6.057 0.34 8.18 83 ASP A O 1
ATOM 636 N N . CYS A 1 84 ? -4.250 6.028 8.195 1.00 5.73 84 CYS A N 1
ATOM 637 C CA . CYS A 1 84 ? -4.828 4.790 8.724 1.00 5.59 84 CYS A CA 1
ATOM 638 C C . CYS A 1 84 ? -5.562 5.089 10.033 1.00 5.86 84 CYS A C 1
ATOM 639 O O . CYS A 1 84 ? -5.364 6.116 10.637 1.00 6.92 84 CYS A O 1
ATOM 642 N N . THR A 1 85 ? -6.380 4.099 10.412 1.00 5.36 85 THR A N 1
ATOM 643 C CA . THR A 1 85 ? -7.152 4.136 11.620 1.00 5.51 85 THR A CA 1
ATOM 644 C C . THR A 1 85 ? -6.871 2.840 12.398 1.00 5.89 85 THR A C 1
ATOM 645 O O . THR A 1 85 ? -7.065 1.769 11.827 1.00 6.49 85 THR A O 1
ATOM 649 N N . ILE A 1 86 ? -6.415 3.014 13.636 1.00 6.68 86 ILE A N 1
ATOM 650 C CA . ILE A 1 86 ? -6.015 1.867 14.464 1.00 7.01 86 ILE A CA 1
ATOM 651 C 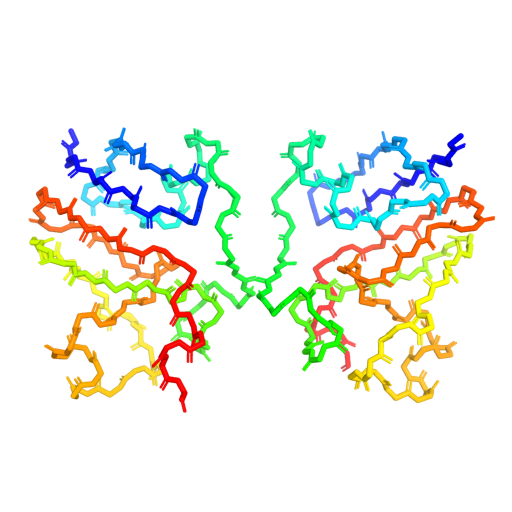C . ILE A 1 86 ? -6.767 1.903 15.768 1.00 6.35 86 ILE A C 1
ATOM 652 O O . ILE A 1 86 ? -6.647 2.878 16.491 1.00 6.57 86 ILE A O 1
ATOM 657 N N . GLN A 1 87 ? -7.530 0.861 16.057 1.00 6.46 87 GLN A N 1
ATOM 658 C CA A GLN A 1 87 ? -8.160 0.731 17.369 0.74 7.07 87 GLN A CA 1
ATOM 659 C CA B GLN A 1 87 ? -8.157 0.682 17.346 0.26 7.22 87 GLN A CA 1
ATOM 660 C C . GLN A 1 87 ? -7.079 0.239 18.319 1.00 6.50 87 GLN A C 1
ATOM 661 O O . GLN A 1 87 ? -6.341 -0.710 18.024 1.00 8.59 87 GLN A O 1
ATOM 672 N N . THR A 1 88 ? -6.970 0.859 19.464 1.00 7.15 88 THR A N 1
ATOM 673 C CA . THR A 1 88 ? -5.948 0.532 20.435 1.00 7.17 88 THR A CA 1
ATOM 674 C C . THR A 1 88 ? -6.552 -0.414 21.505 1.00 7.72 88 THR A C 1
ATOM 675 O O . THR A 1 88 ? -7.717 -0.710 21.556 1.00 8.93 88 THR A O 1
ATOM 679 N N . HIS A 1 89 ? -5.630 -0.858 22.389 1.00 7.19 89 HIS A N 1
ATOM 680 C CA . HIS A 1 89 ? -6.031 -1.691 23.551 1.00 8.37 89 HIS A CA 1
ATOM 681 C C . HIS A 1 89 ? -6.769 -2.939 23.106 1.00 8.10 89 HIS A C 1
ATOM 682 O O . HIS A 1 89 ? -7.750 -3.334 23.699 1.00 10.69 89 HIS A O 1
ATOM 689 N N . GLN A 1 90 ? -6.247 -3.601 22.036 1.00 7.55 90 GLN A N 1
ATOM 690 C CA . GLN A 1 90 ? -6.902 -4.756 21.475 1.00 8.28 90 GLN A CA 1
ATOM 691 C C . GLN A 1 90 ? -6.358 -6.095 21.944 1.00 8.54 90 GLN A C 1
ATOM 692 O O . GLN A 1 90 ? -6.842 -7.119 21.476 1.00 10.13 90 GLN A O 1
ATOM 698 N N . GLU A 1 91 ? -5.402 -6.094 22.910 1.00 8.04 91 GLU A N 1
ATOM 699 C CA . GLU A 1 91 ? -4.925 -7.410 23.361 1.00 9.30 91 GLU A CA 1
ATOM 700 C C . GLU A 1 91 ? -6.013 -8.377 23.816 1.00 10.68 91 GLU A C 1
ATOM 701 O O . GLU A 1 91 ? -5.954 -9.550 23.489 1.00 13.07 91 GLU A O 1
ATOM 707 N N . GLU A 1 92 ? -7.034 -7.872 24.498 1.00 12.11 92 GLU A N 1
ATOM 708 C CA . GLU A 1 92 ? -8.057 -8.828 24.977 1.00 17.48 92 GLU A CA 1
ATOM 709 C C . GLU A 1 92 ? -8.911 -9.353 23.837 1.00 19.50 92 GLU A C 1
ATOM 710 O O . GLU A 1 92 ? -9.681 -10.297 23.912 1.00 22.40 92 GLU A O 1
ATOM 716 N N . ALA A 1 93 ? -8.798 -8.753 22.644 1.00 19.57 93 ALA A N 1
ATOM 717 C CA . ALA A 1 93 ? -9.631 -9.152 21.490 1.00 20.49 93 ALA A CA 1
ATOM 718 C C . ALA A 1 93 ? -8.881 -10.150 20.629 1.00 22.19 93 ALA A C 1
ATOM 719 O O . ALA A 1 93 ? -9.400 -10.671 19.628 1.00 29.18 93 ALA A O 1
ATOM 721 N N . LEU A 1 94 ? -7.659 -10.524 21.002 1.00 20.80 94 LEU A N 1
ATOM 722 C CA . LEU A 1 94 ? -6.898 -11.369 20.090 1.00 23.20 94 LEU A CA 1
ATOM 723 C C . LEU A 1 94 ? -7.281 -12.822 20.034 1.00 29.78 94 LEU A C 1
ATOM 724 O O . LEU A 1 94 ? -8.037 -13.343 20.834 1.00 31.78 94 LEU A O 1
ATOM 729 N N . ALA B 1 1 ? 1.806 14.093 49.911 1.00 22.23 1 ALA B N 1
ATOM 730 C CA . ALA B 1 1 ? 1.867 12.755 49.263 1.00 13.35 1 ALA B CA 1
ATOM 731 C C . ALA B 1 1 ? 3.191 12.089 49.576 1.00 11.88 1 ALA B C 1
ATOM 732 O O . ALA B 1 1 ? 4.115 12.746 50.087 1.00 21.88 1 ALA B O 1
ATOM 734 N N . TYR B 1 2 ? 3.374 10.791 49.261 1.00 10.09 2 TYR B N 1
ATOM 735 C CA . TYR B 1 2 ? 4.669 10.114 49.343 1.00 8.16 2 TYR B CA 1
ATOM 736 C C . TYR B 1 2 ? 5.478 10.513 48.145 1.00 8.35 2 TYR B C 1
ATOM 737 O O . TYR B 1 2 ? 5.015 10.706 47.024 1.00 11.43 2 TYR B O 1
ATOM 746 N N . LYS B 1 3 ? 6.799 10.686 48.377 1.00 7.88 3 LYS B N 1
ATOM 747 C CA . LYS B 1 3 ? 7.742 10.971 47.290 1.00 9.28 3 LYS B CA 1
ATOM 748 C C . LYS B 1 3 ? 8.261 9.661 46.727 1.00 8.13 3 LYS B C 1
ATOM 749 O O . LYS B 1 3 ? 8.882 8.888 47.453 1.00 9.66 3 LYS B O 1
ATOM 755 N N . VAL B 1 4 ? 7.996 9.448 45.448 1.00 7.95 4 VAL B N 1
ATOM 756 C CA . VAL B 1 4 ? 8.354 8.205 44.786 1.00 7.54 4 VAL B CA 1
ATOM 757 C C . VAL B 1 4 ? 9.377 8.561 43.712 1.00 7.41 4 VAL B C 1
ATOM 758 O O . VAL B 1 4 ? 9.070 9.249 42.747 1.00 9.25 4 VAL B O 1
ATOM 762 N N . THR B 1 5 ? 10.588 8.101 43.918 1.00 7.06 5 THR B N 1
ATOM 763 C CA . THR B 1 5 ? 11.656 8.300 42.951 1.00 7.38 5 THR B CA 1
ATOM 764 C C . THR B 1 5 ? 11.631 7.147 41.939 1.00 7.10 5 THR B C 1
ATOM 765 O O . THR B 1 5 ? 11.904 6.016 42.323 1.00 8.51 5 THR B O 1
ATOM 769 N N . LEU B 1 6 ? 11.235 7.457 40.709 1.00 7.44 6 LEU B N 1
ATOM 770 C CA . LEU B 1 6 ? 11.137 6.474 39.647 1.00 7.85 6 LEU B CA 1
ATOM 771 C C . LEU B 1 6 ? 12.441 6.555 38.854 1.00 7.88 6 LEU B C 1
ATOM 772 O O . LEU B 1 6 ? 12.735 7.558 38.222 1.00 9.12 6 LEU B O 1
ATOM 777 N N . LYS B 1 7 ? 13.211 5.465 38.932 1.00 7.73 7 LYS B N 1
ATOM 778 C CA . LYS B 1 7 ? 14.467 5.370 38.224 1.00 8.35 7 LYS B CA 1
ATOM 779 C C . LYS B 1 7 ? 14.170 4.652 36.918 1.00 7.87 7 LYS B C 1
ATOM 780 O O . LYS B 1 7 ? 14.010 3.420 36.922 1.00 8.97 7 LYS B O 1
ATOM 786 N N . THR B 1 8 ? 14.038 5.421 35.848 1.00 9.32 8 THR B N 1
ATOM 787 C CA . THR B 1 8 ? 13.634 4.893 34.549 1.00 9.78 8 THR B CA 1
ATOM 788 C C . THR B 1 8 ? 14.828 4.733 33.651 1.00 11.77 8 THR B C 1
ATOM 789 O O . THR B 1 8 ? 15.890 5.341 33.942 1.00 12.72 8 THR B O 1
ATOM 793 N N . PRO B 1 9 ? 14.751 4.016 32.545 1.00 13.74 9 PRO B N 1
ATOM 794 C CA . PRO B 1 9 ? 15.859 3.919 31.612 1.00 16.20 9 PRO B CA 1
ATOM 795 C C . PRO B 1 9 ? 16.246 5.300 31.064 1.00 18.88 9 PRO B C 1
ATOM 796 O O . PRO B 1 9 ? 17.370 5.454 30.601 1.00 28.28 9 PRO B O 1
ATOM 800 N N . SER B 1 10 ? 15.347 6.284 31.095 1.00 14.53 10 SER B N 1
ATOM 801 C CA . SER B 1 10 ? 15.665 7.577 30.541 1.00 16.14 10 SER B CA 1
ATOM 802 C C . SER B 1 10 ? 16.057 8.612 31.609 1.00 14.33 10 SER B C 1
ATOM 803 O O . SER B 1 10 ? 16.287 9.739 31.211 1.00 18.92 10 SER B O 1
ATOM 806 N N . GLY B 1 11 ? 16.153 8.202 32.861 1.00 12.00 11 GLY B N 1
ATOM 807 C CA . GLY B 1 11 ? 16.501 9.156 33.938 1.00 13.92 11 GLY B CA 1
ATOM 808 C C . GLY B 1 11 ? 15.554 8.989 35.124 1.00 10.45 11 GLY B C 1
ATOM 809 O O . GLY B 1 11 ? 14.549 8.250 35.088 1.00 10.87 11 GLY B O 1
ATOM 810 N N . ASP B 1 12 ? 15.882 9.680 36.211 1.00 10.30 12 ASP B N 1
ATOM 811 C CA . ASP B 1 12 ? 15.102 9.600 37.431 1.00 10.17 12 ASP B CA 1
ATOM 812 C C . ASP B 1 12 ? 14.129 10.762 37.513 1.00 10.67 12 ASP B C 1
ATOM 813 O O . ASP B 1 12 ? 14.441 11.926 37.206 1.00 11.91 12 ASP B O 1
ATOM 818 N N . LYS B 1 13 ? 12.919 10.488 37.967 1.00 10.76 13 LYS B N 1
ATOM 819 C CA . LYS B 1 13 ? 11.913 11.498 38.205 1.00 10.34 13 LYS B CA 1
ATOM 820 C C . LYS B 1 13 ? 11.315 11.178 39.553 1.00 9.02 13 LYS B C 1
ATOM 821 O O . LYS B 1 13 ? 10.787 10.084 39.765 1.00 9.07 13 LYS B O 1
ATOM 827 N N . THR B 1 14 ? 11.324 12.169 40.434 1.00 9.38 14 THR B N 1
ATOM 828 C CA . THR B 1 14 ? 10.633 12.030 41.708 1.00 9.28 14 THR B CA 1
ATOM 829 C C . THR B 1 14 ? 9.241 12.662 41.578 1.00 9.95 14 THR B C 1
ATOM 830 O O . THR B 1 14 ? 9.125 13.827 41.198 1.00 13.44 14 THR B O 1
ATOM 834 N N . ILE B 1 15 ? 8.242 11.831 41.831 1.00 9.54 15 ILE B N 1
ATOM 835 C CA . ILE B 1 15 ? 6.844 12.239 41.730 1.00 10.87 15 ILE B CA 1
ATOM 836 C C . ILE B 1 15 ? 6.245 12.209 43.109 1.00 10.49 15 ILE B C 1
ATOM 837 O O . ILE B 1 15 ? 6.789 11.681 44.107 1.00 11.01 15 ILE B O 1
ATOM 842 N N . GLU B 1 16 ? 5.043 12.769 43.170 1.00 9.84 16 GLU B N 1
ATOM 843 C CA . GLU B 1 16 ? 4.209 12.642 44.353 1.00 11.60 16 GLU B CA 1
ATOM 844 C C . GLU B 1 16 ? 3.164 11.559 44.085 1.00 10.78 16 GLU B C 1
ATOM 845 O O . GLU B 1 16 ? 2.577 11.491 43.008 1.00 13.42 16 GLU B O 1
ATOM 851 N N . CYS B 1 17 ? 2.934 10.716 45.080 1.00 8.05 17 CYS B N 1
ATOM 852 C CA . CYS B 1 17 ? 1.860 9.722 44.967 1.00 7.72 17 CYS B CA 1
ATOM 853 C C . CYS B 1 17 ? 1.170 9.579 46.289 1.00 7.47 17 CYS B C 1
ATOM 854 O O . CYS B 1 17 ? 1.778 9.123 47.271 1.00 8.61 17 CYS B O 1
ATOM 857 N N . PRO B 1 18 ? -0.107 9.902 46.410 1.00 7.87 18 PRO B N 1
ATOM 858 C CA . PRO B 1 18 ? -0.808 9.694 47.679 1.00 9.97 18 PRO B CA 1
ATOM 859 C C . PRO B 1 18 ? -1.011 8.206 47.985 1.00 7.53 18 PRO B C 1
ATOM 860 O O . PRO B 1 18 ? -0.902 7.343 47.118 1.00 7.61 18 PRO B O 1
ATOM 864 N N . ALA B 1 19 ? -1.270 7.922 49.253 1.00 8.22 19 ALA B N 1
ATOM 865 C CA . ALA B 1 19 ? -1.474 6.575 49.736 1.00 7.52 19 ALA B CA 1
ATOM 866 C C . ALA B 1 19 ? -2.524 5.807 48.972 1.00 6.69 19 ALA B C 1
ATOM 867 O O . ALA B 1 19 ? -2.478 4.605 48.900 1.00 7.70 19 ALA B O 1
ATOM 869 N N A ASP B 1 20 ? -3.510 6.567 48.423 0.74 7.14 20 ASP B N 1
ATOM 870 N N B ASP B 1 20 ? -3.532 6.491 48.401 0.26 6.69 20 ASP B N 1
ATOM 871 C CA A ASP B 1 20 ? -4.655 5.931 47.763 0.74 7.45 20 ASP B CA 1
ATOM 872 C CA B ASP B 1 20 ? -4.634 5.783 47.750 0.26 7.67 20 ASP B CA 1
ATOM 873 C C A ASP B 1 20 ? -4.529 5.809 46.270 0.74 7.07 20 ASP B C 1
ATOM 874 C C B ASP B 1 20 ? -4.499 5.684 46.240 0.26 6.66 20 ASP B C 1
ATOM 875 O O A ASP B 1 20 ? -5.476 5.486 45.559 0.74 8.87 20 ASP B O 1
ATOM 876 O O B ASP B 1 20 ? -5.439 5.281 45.548 0.26 8.11 20 ASP B O 1
ATOM 885 N N . THR B 1 21 ? -3.350 6.071 45.705 1.00 6.46 21 THR B N 1
ATOM 886 C CA . THR B 1 21 ? -3.121 6.074 44.260 1.00 6.63 21 THR B CA 1
ATOM 887 C C . THR B 1 21 ? -2.078 5.035 43.919 1.00 6.65 21 THR B C 1
ATOM 888 O O . THR B 1 21 ? -1.036 4.942 44.575 1.00 6.81 21 THR B O 1
ATOM 892 N N . TYR B 1 22 ? -2.353 4.273 42.871 1.00 7.56 22 TYR B N 1
ATOM 893 C CA . TY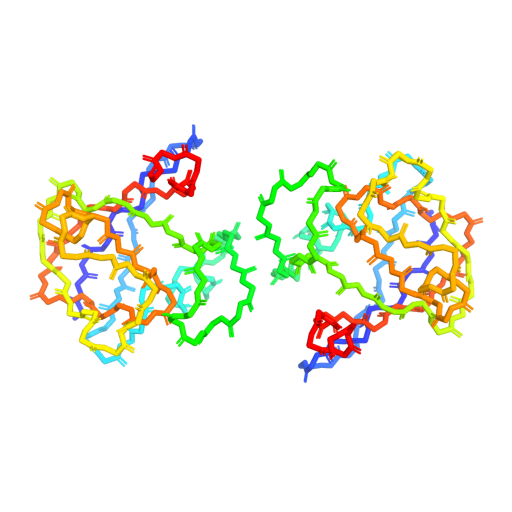R B 1 22 ? -1.360 3.320 42.383 1.00 7.23 22 TYR B CA 1
ATOM 894 C C . TYR B 1 22 ? -0.168 4.018 41.731 1.00 7.09 22 TYR B C 1
ATOM 895 O O . TYR B 1 22 ? -0.308 5.036 41.048 1.00 8.28 22 TYR B O 1
ATOM 904 N N A ILE B 1 23 ? 1.008 3.429 41.920 0.64 6.72 23 ILE B N 1
ATOM 905 N N B ILE B 1 23 ? 1.014 3.460 41.885 0.36 6.72 23 ILE B N 1
ATOM 906 C CA A ILE B 1 23 ? 2.262 3.943 41.365 0.64 6.19 23 ILE B CA 1
ATOM 907 C CA B ILE B 1 23 ? 2.186 4.161 41.343 0.36 6.80 23 ILE B CA 1
ATOM 908 C C A ILE B 1 23 ? 2.110 4.246 39.886 0.64 6.77 23 ILE B C 1
ATOM 909 C C B ILE B 1 23 ? 2.133 4.272 39.838 0.36 7.02 23 ILE B C 1
ATOM 910 O O A ILE B 1 23 ? 2.472 5.344 39.448 0.64 6.78 23 ILE B O 1
ATOM 911 O O B ILE B 1 23 ? 2.588 5.301 39.312 0.36 7.14 23 ILE B O 1
ATOM 920 N N . LEU B 1 24 ? 1.592 3.276 39.117 1.00 6.92 24 LEU B N 1
ATOM 921 C CA . LEU B 1 24 ? 1.521 3.481 37.662 1.00 7.44 24 LEU B CA 1
ATOM 922 C C . LEU B 1 24 ? 0.685 4.697 37.328 1.00 7.90 24 LEU B C 1
ATOM 923 O O . LEU B 1 24 ? 1.000 5.465 36.427 1.00 8.54 24 LEU B O 1
ATOM 928 N N . ASP B 1 25 ? -0.451 4.850 37.976 1.00 8.62 25 ASP B N 1
ATOM 929 C CA . ASP B 1 25 ? -1.345 5.969 37.696 1.00 9.53 25 ASP B CA 1
ATOM 930 C C . ASP B 1 25 ? -0.663 7.301 37.997 1.00 10.06 25 ASP B C 1
ATOM 931 O O . ASP B 1 25 ? -0.746 8.250 37.202 1.00 11.09 25 ASP B O 1
ATOM 936 N N . ALA B 1 26 ? 0.007 7.381 39.145 1.00 9.80 26 ALA B N 1
ATOM 937 C CA . ALA B 1 26 ? 0.687 8.632 39.499 1.00 10.19 26 ALA B CA 1
ATOM 938 C C . ALA B 1 26 ? 1.780 8.937 38.524 1.00 9.40 26 ALA B C 1
ATOM 939 O O . ALA B 1 26 ? 2.038 10.086 38.155 1.00 10.32 26 ALA B O 1
ATOM 941 N N . ALA B 1 27 ? 2.489 7.884 38.091 1.00 9.02 27 ALA B N 1
ATOM 942 C CA . ALA B 1 27 ? 3.556 8.105 37.117 1.00 8.98 27 ALA B CA 1
ATOM 943 C C . ALA B 1 27 ? 3.031 8.654 35.772 1.00 10.32 27 ALA B C 1
ATOM 944 O O . ALA B 1 27 ? 3.612 9.584 35.241 1.00 11.05 27 ALA B O 1
ATOM 946 N N . GLU B 1 28 ? 1.939 8.055 35.319 1.00 10.33 28 GLU B N 1
ATOM 947 C CA . GLU B 1 28 ? 1.302 8.516 34.077 1.00 11.56 28 GLU B CA 1
ATOM 948 C C . GLU B 1 28 ? 0.893 9.966 34.223 1.00 13.74 28 GLU B C 1
ATOM 949 O O . GLU B 1 28 ? 1.134 10.781 33.292 1.00 14.41 28 GLU B O 1
ATOM 955 N N . GLU B 1 29 ? 0.264 10.313 35.330 1.00 13.79 29 GLU B N 1
ATOM 956 C CA . GLU B 1 29 ? -0.174 11.694 35.508 1.00 15.40 29 GLU B CA 1
ATOM 957 C C . GLU B 1 29 ? 0.970 12.668 35.513 1.00 14.61 29 GLU B C 1
ATOM 958 O O . GLU B 1 29 ? 0.857 13.813 35.081 1.00 18.48 29 GLU B O 1
ATOM 964 N N . ALA B 1 30 ? 2.147 12.257 35.951 1.00 14.66 30 ALA B N 1
ATOM 965 C CA . ALA B 1 30 ? 3.353 13.091 35.950 1.00 15.21 30 ALA B CA 1
ATOM 966 C C . ALA B 1 30 ? 4.046 13.108 34.599 1.00 16.90 30 ALA B C 1
ATOM 967 O O . ALA B 1 30 ? 5.039 13.818 34.430 1.00 23.65 30 ALA B O 1
ATOM 969 N N . GLY B 1 31 ? 3.528 12.357 33.628 1.00 18.03 31 GLY B N 1
ATOM 970 C CA . GLY B 1 31 ? 4.048 12.384 32.267 1.00 18.71 31 GLY B CA 1
ATOM 971 C C . GLY B 1 31 ? 4.954 11.239 31.918 1.00 18.54 31 GLY B C 1
ATOM 972 O O . GLY B 1 31 ? 5.489 11.286 30.812 1.00 25.52 31 GLY B O 1
ATOM 973 N N . LEU B 1 32 ? 5.104 10.233 32.793 1.00 16.07 32 LEU B N 1
ATOM 974 C CA . LEU B 1 32 ? 5.957 9.099 32.475 1.00 16.83 32 LEU B CA 1
ATOM 975 C C . LEU B 1 32 ? 5.036 8.040 31.882 1.00 22.46 32 LEU B C 1
ATOM 976 O O . LEU B 1 32 ? 3.954 7.683 32.376 1.00 38.33 32 LEU B O 1
ATOM 981 N N . ASP B 1 33 ? 5.390 7.480 30.763 1.00 16.77 33 ASP B N 1
ATOM 982 C CA A ASP B 1 33 ? 4.504 6.447 30.192 0.60 14.77 33 ASP B CA 1
ATOM 983 C CA B ASP B 1 33 ? 4.799 6.502 29.904 0.40 16.32 33 ASP B CA 1
ATOM 984 C C . ASP B 1 33 ? 5.207 5.109 30.374 1.00 14.36 33 ASP B C 1
ATOM 985 O O . ASP B 1 33 ? 5.912 4.538 29.525 1.00 17.72 33 ASP B O 1
ATOM 994 N N . LEU B 1 34 ? 4.983 4.601 31.544 1.00 11.43 34 LEU B N 1
ATOM 995 C CA . LEU B 1 34 ? 5.534 3.326 31.974 1.00 10.23 34 LEU B CA 1
ATOM 996 C C . LEU B 1 34 ? 4.793 2.155 31.328 1.00 9.98 34 LEU B C 1
ATOM 997 O O . LEU B 1 34 ? 3.602 2.266 30.941 1.00 11.51 34 LEU B O 1
ATOM 1002 N N . PRO B 1 35 ? 5.430 0.999 31.207 1.00 9.30 35 PRO B N 1
ATOM 1003 C CA . PRO B 1 35 ? 4.794 -0.154 30.546 1.00 8.81 35 PRO B CA 1
ATOM 1004 C C . PRO B 1 35 ? 3.617 -0.680 31.352 1.00 8.00 35 PRO B C 1
ATOM 1005 O O . PRO B 1 35 ? 3.558 -0.635 32.582 1.00 8.86 35 PRO B O 1
ATOM 1009 N N . TYR B 1 36 ? 2.641 -1.238 30.612 1.00 7.86 36 TYR B N 1
ATOM 1010 C CA . TYR B 1 36 ? 1.487 -1.887 31.204 1.00 7.59 36 TYR B CA 1
ATOM 1011 C C . TYR B 1 36 ? 0.748 -2.676 30.115 1.00 7.07 36 TYR B C 1
ATOM 1012 O O . TYR B 1 36 ? 0.860 -2.387 28.919 1.00 7.53 36 TYR B O 1
ATOM 1021 N N . SER B 1 37 ? -0.100 -3.582 30.576 1.00 7.94 37 SER B N 1
ATOM 1022 C CA . SER B 1 37 ? -1.101 -4.227 29.707 1.00 8.87 37 SER B CA 1
ATOM 1023 C C . SER B 1 37 ? -2.381 -4.476 30.499 1.00 8.98 37 SER B C 1
ATOM 1024 O O . SER B 1 37 ? -3.350 -3.701 30.337 1.00 10.50 37 SER B O 1
ATOM 1027 N N . CYS B 1 38 ? -2.421 -5.480 31.365 1.00 9.24 38 CYS B N 1
ATOM 1028 C CA . CYS B 1 38 ? -3.663 -5.916 32.009 1.00 9.90 38 CYS B CA 1
ATOM 1029 C C . CYS B 1 38 ? -4.214 -4.874 32.988 1.00 10.54 38 CYS B C 1
ATOM 1030 O O . CYS B 1 38 ? -5.423 -4.764 33.136 1.00 11.26 38 CYS B O 1
ATOM 1033 N N . ARG B 1 39 ? -3.324 -4.206 33.720 1.00 9.33 39 ARG B N 1
ATOM 1034 C CA . ARG B 1 39 ? -3.666 -3.257 34.795 1.00 8.80 39 ARG B CA 1
ATOM 1035 C C . ARG B 1 39 ? -4.432 -3.948 35.934 1.00 9.03 39 ARG B C 1
ATOM 1036 O O . ARG B 1 39 ? -5.112 -3.260 36.681 1.00 12.74 39 ARG B O 1
ATOM 1044 N N . ALA B 1 40 ? -4.248 -5.253 36.073 1.00 9.34 40 ALA B N 1
ATOM 1045 C CA . ALA B 1 40 ? -5.054 -5.974 37.030 1.00 11.95 40 ALA B CA 1
ATOM 1046 C C . ALA B 1 40 ? -4.214 -6.838 37.944 1.00 10.08 40 ALA B C 1
ATOM 1047 O O . ALA B 1 40 ? -4.767 -7.628 38.677 1.00 15.23 40 ALA B O 1
ATOM 1049 N N . GLY B 1 41 ? -2.877 -6.717 37.932 1.00 8.92 41 GLY B N 1
ATOM 1050 C CA . GLY B 1 41 ? -2.000 -7.488 38.843 1.00 9.81 41 GLY B CA 1
ATOM 1051 C C . GLY B 1 41 ? -1.779 -8.935 38.377 1.00 9.56 41 GLY B C 1
ATOM 1052 O O . GLY B 1 41 ? -1.380 -9.765 39.195 1.00 10.42 41 GLY B O 1
ATOM 1053 N N . ALA B 1 42 ? -2.080 -9.210 37.116 1.00 9.30 42 ALA B N 1
ATOM 1054 C CA . ALA B 1 42 ? -2.108 -10.582 36.621 1.00 9.82 42 ALA B CA 1
ATOM 1055 C C . ALA B 1 42 ? -1.054 -10.861 35.548 1.00 9.10 42 ALA B C 1
ATOM 1056 O O . ALA B 1 42 ? -1.188 -11.850 34.808 1.00 13.37 42 ALA B O 1
ATOM 1058 N N . CYS B 1 43 ? -0.060 -9.978 35.440 1.00 8.86 43 CYS B N 1
ATOM 1059 C CA . CYS B 1 43 ? 0.967 -10.151 34.443 1.00 8.38 43 CYS B CA 1
ATOM 1060 C C . CYS B 1 43 ? 2.278 -9.527 34.943 1.00 8.24 43 CYS B C 1
ATOM 1061 O O . CYS B 1 43 ? 2.344 -9.092 36.088 1.00 10.20 43 CYS B O 1
ATOM 1064 N N . SER B 1 44 ? 3.253 -9.411 34.038 1.00 8.21 44 SER B N 1
ATOM 1065 C CA . SER B 1 44 ? 4.528 -8.773 34.440 1.00 8.53 44 SER B CA 1
ATOM 1066 C C . SER B 1 44 ? 4.802 -7.491 33.697 1.00 7.11 44 SER B C 1
ATOM 1067 O O . SER B 1 44 ? 5.905 -6.927 33.877 1.00 7.32 44 SER B O 1
ATOM 1070 N N . SER B 1 45 ? 3.878 -7.016 32.862 1.00 7.43 45 SER B N 1
ATOM 1071 C CA . SER B 1 45 ? 4.240 -5.898 31.980 1.00 7.55 45 SER B CA 1
ATOM 1072 C C . SER B 1 45 ? 4.662 -4.653 32.749 1.00 7.27 45 SER B C 1
ATOM 1073 O O . SER B 1 45 ? 5.579 -3.923 32.267 1.00 8.77 45 SER B O 1
ATOM 1076 N N . CYS B 1 46 ? 4.021 -4.372 33.890 1.00 6.79 46 CYS B N 1
ATOM 1077 C CA . CYS B 1 46 ? 4.260 -3.146 34.648 1.00 6.32 46 CYS B CA 1
ATOM 1078 C C . CYS B 1 46 ? 5.332 -3.328 35.745 1.00 5.78 46 CYS B C 1
ATOM 1079 O O . CYS B 1 46 ? 5.471 -2.506 36.660 1.00 7.09 46 CYS B O 1
ATOM 1082 N N . ALA B 1 47 ? 6.105 -4.391 35.675 1.00 5.98 47 ALA B N 1
ATOM 1083 C CA . ALA B 1 47 ? 7.020 -4.702 36.762 1.00 5.77 47 ALA B CA 1
ATOM 1084 C C . ALA B 1 47 ? 8.041 -3.594 36.976 1.00 5.95 47 ALA B C 1
ATOM 1085 O O . ALA B 1 47 ? 8.647 -3.041 36.030 1.00 6.14 47 ALA B O 1
ATOM 1087 N N . GLY B 1 48 ? 8.225 -3.309 38.280 1.00 6.24 48 GLY B N 1
ATOM 1088 C CA . GLY B 1 48 ? 9.333 -2.455 38.721 1.00 6.20 48 GLY B CA 1
ATOM 1089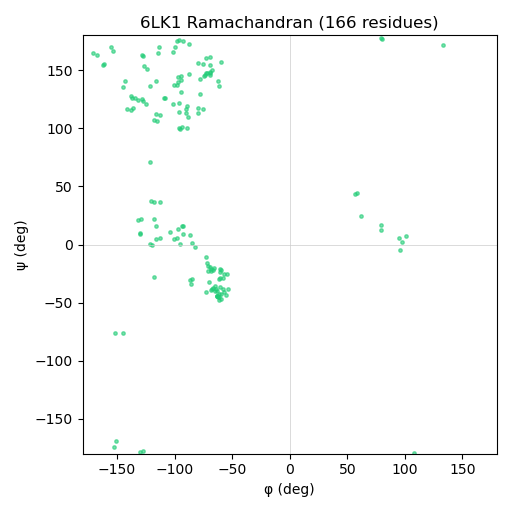 C C . GLY B 1 48 ? 10.080 -3.211 39.805 1.00 5.60 48 GLY B C 1
ATOM 1090 O O . GLY B 1 48 ? 9.754 -4.368 40.140 1.00 5.61 48 GLY B O 1
ATOM 1091 N N . LYS B 1 49 ? 11.100 -2.569 40.358 1.00 5.77 49 LYS B N 1
ATOM 1092 C CA . LYS B 1 49 ? 11.911 -3.172 41.413 1.00 5.80 49 LYS B CA 1
ATOM 1093 C C . LYS B 1 49 ? 12.162 -2.091 42.463 1.00 5.76 49 LYS B C 1
ATOM 1094 O O . LYS B 1 49 ? 12.796 -1.071 42.195 1.00 7.37 49 LYS B O 1
ATOM 1100 N N . VAL B 1 50 ? 11.633 -2.328 43.663 1.00 5.43 50 VAL B N 1
ATOM 1101 C CA . VAL B 1 50 ? 11.746 -1.392 44.778 1.00 6.16 50 VAL B CA 1
ATOM 1102 C C . VAL B 1 50 ? 13.160 -1.442 45.363 1.00 6.47 50 VAL B C 1
ATOM 1103 O O . VAL B 1 50 ? 13.551 -2.493 45.830 1.00 13.11 50 VAL B O 1
ATOM 1107 N N . ALA B 1 51 ? 13.867 -0.357 45.273 1.00 5.70 51 ALA B N 1
ATOM 1108 C CA . ALA B 1 51 ? 15.240 -0.254 45.821 1.00 6.44 51 ALA B CA 1
ATOM 1109 C C . ALA B 1 51 ? 15.181 0.150 47.280 1.00 6.10 51 ALA B C 1
ATOM 1110 O O . ALA B 1 51 ? 16.123 -0.179 48.056 1.00 7.81 51 ALA B O 1
ATOM 1112 N N . ALA B 1 52 ? 14.186 0.902 47.697 1.00 5.50 52 ALA B N 1
ATOM 1113 C CA . ALA B 1 52 ? 14.066 1.425 49.035 1.00 6.07 52 ALA B CA 1
ATOM 1114 C C . ALA B 1 52 ? 12.617 1.858 49.250 1.00 5.13 52 ALA B C 1
ATOM 1115 O O . ALA B 1 52 ? 11.967 2.248 48.290 1.00 5.85 52 ALA B O 1
ATOM 1117 N N . GLY B 1 53 ? 12.210 1.850 50.508 1.00 5.41 53 GLY B N 1
ATOM 1118 C CA . GLY B 1 53 ? 10.837 2.147 50.827 1.00 5.61 53 GLY B CA 1
ATOM 1119 C C . GLY B 1 53 ? 9.907 0.990 50.597 1.00 5.29 53 GLY B C 1
ATOM 1120 O O . GLY B 1 53 ? 10.327 -0.081 50.161 1.00 5.99 53 GLY B O 1
ATOM 1121 N N . THR B 1 54 ? 8.608 1.201 50.930 1.00 5.90 54 THR B N 1
ATOM 1122 C CA . THR B 1 54 ? 7.640 0.125 50.850 1.00 5.84 54 THR B CA 1
ATOM 1123 C C . THR B 1 54 ? 6.434 0.502 50.009 1.00 5.30 54 THR B C 1
ATOM 1124 O O . THR B 1 54 ? 6.009 1.660 49.919 1.00 5.71 54 THR B O 1
ATOM 1128 N N . VAL B 1 55 ? 5.860 -0.586 49.477 1.00 5.85 55 VAL B N 1
ATOM 1129 C CA . VAL B 1 55 ? 4.587 -0.514 48.756 1.00 4.97 55 VAL B CA 1
ATOM 1130 C C . VAL B 1 55 ? 3.631 -1.533 49.349 1.00 6.19 55 VAL B C 1
ATOM 1131 O O . VAL B 1 55 ? 4.030 -2.488 50.044 1.00 7.77 55 VAL B O 1
ATOM 1135 N N . ASP B 1 56 ? 2.354 -1.341 49.071 1.00 5.97 56 ASP B N 1
ATOM 1136 C CA . ASP B 1 56 ? 1.300 -2.306 49.366 1.00 6.42 56 ASP B CA 1
ATOM 1137 C C . ASP B 1 56 ? 0.752 -2.755 48.008 1.00 5.94 56 ASP B C 1
ATOM 1138 O O . ASP B 1 56 ? 0.060 -1.992 47.315 1.00 6.91 56 ASP B O 1
ATOM 1143 N N . GLN B 1 57 ? 1.098 -3.970 47.617 1.00 6.51 57 GLN B N 1
ATOM 1144 C CA . GLN B 1 57 ? 0.633 -4.570 46.347 1.00 7.39 57 GLN B CA 1
ATOM 1145 C C . GLN B 1 57 ? -0.189 -5.822 46.687 1.00 8.60 57 GLN B C 1
ATOM 1146 O O . GLN B 1 57 ? -0.142 -6.793 45.922 1.00 9.20 57 GLN B O 1
ATOM 1152 N N . SER B 1 58 ? -0.959 -5.785 47.777 1.00 9.49 58 SER B N 1
ATOM 1153 C CA . SER B 1 58 ? -1.690 -6.935 48.215 1.00 12.29 58 SER B CA 1
ATOM 1154 C C . SER B 1 58 ? -2.644 -7.486 47.166 1.00 13.53 58 SER B C 1
ATOM 1155 O O . SER B 1 58 ? -2.926 -8.696 47.239 1.00 21.26 58 SER B O 1
ATOM 1158 N N . ASP B 1 59 ? -3.123 -6.681 46.223 1.00 16.36 59 ASP B N 1
ATOM 1159 C CA A ASP B 1 59 ? -4.031 -7.049 45.150 0.73 21.39 59 ASP B CA 1
ATOM 1160 C CA B ASP B 1 59 ? -4.064 -7.354 45.309 0.27 21.20 59 ASP B CA 1
ATOM 1161 C C . ASP B 1 59 ? -3.348 -7.939 44.113 1.00 18.05 59 ASP B C 1
ATOM 1162 O O . ASP B 1 59 ? -3.971 -8.525 43.248 1.00 21.14 59 ASP B O 1
ATOM 1171 N N . GLN B 1 60 ? -2.009 -7.927 44.086 1.00 12.69 60 GLN B N 1
ATOM 1172 C CA . GLN B 1 60 ? -1.317 -8.557 42.950 1.00 10.51 60 GLN B CA 1
ATOM 1173 C C . GLN B 1 60 ? -1.507 -10.049 43.009 1.00 10.29 60 GLN B C 1
ATOM 1174 O O . GLN B 1 60 ? -1.555 -10.661 44.077 1.00 12.18 60 GLN B O 1
ATOM 1180 N N . SER B 1 61 ? -1.421 -10.656 41.814 1.00 8.78 61 SER B N 1
ATOM 1181 C CA . SER B 1 61 ? -1.581 -12.089 41.681 1.00 13.27 61 SER B CA 1
ATOM 1182 C C . SER B 1 61 ? -0.343 -12.792 41.148 1.00 15.40 61 SER B C 1
ATOM 1183 O O . SER B 1 61 ? -0.008 -13.921 41.481 1.00 25.60 61 SER B O 1
ATOM 1186 N N . PHE B 1 62 ? 0.473 -12.161 40.387 1.00 9.14 62 PHE B N 1
ATOM 1187 C CA . PHE B 1 62 ? 1.449 -12.803 39.529 1.00 8.02 62 PHE B CA 1
ATOM 1188 C C . PHE B 1 62 ? 2.766 -13.136 40.176 1.00 7.53 62 PHE B C 1
ATOM 1189 O O . PHE B 1 62 ? 3.423 -14.124 39.803 1.00 9.93 62 PHE B O 1
ATOM 1197 N N . LEU B 1 63 ? 3.241 -12.318 41.122 1.00 8.27 63 LEU B N 1
ATOM 1198 C CA . LEU B 1 63 ? 4.540 -12.497 41.741 1.00 7.44 63 LEU B CA 1
ATOM 1199 C C . LEU B 1 63 ? 4.449 -13.440 42.939 1.00 7.22 63 LEU B C 1
ATOM 1200 O O . LEU B 1 63 ? 3.473 -13.438 43.675 1.00 9.48 63 LEU B O 1
ATOM 1205 N N . ASP B 1 64 ? 5.531 -14.192 43.123 1.00 7.44 64 ASP B N 1
ATOM 1206 C CA . ASP B 1 64 ? 5.686 -15.037 44.294 1.00 7.82 64 ASP B CA 1
ATOM 1207 C C . ASP B 1 64 ? 6.440 -14.276 45.385 1.00 6.69 64 ASP B C 1
ATOM 1208 O O . ASP B 1 64 ? 6.903 -13.155 45.189 1.00 7.04 64 ASP B O 1
ATOM 1213 N N . ASP B 1 65 ? 6.559 -14.917 46.592 1.00 8.65 65 ASP B N 1
ATOM 1214 C CA . ASP B 1 65 ? 7.137 -14.196 47.721 1.00 8.76 65 ASP B CA 1
ATOM 1215 C C . ASP B 1 65 ? 8.608 -13.900 47.473 1.00 8.33 65 ASP B C 1
ATOM 1216 O O . ASP B 1 65 ? 9.062 -12.861 47.925 1.00 9.61 65 ASP B O 1
ATOM 1221 N N . ALA B 1 66 ? 9.333 -14.808 46.852 1.00 8.68 66 ALA B N 1
ATOM 1222 C CA . ALA B 1 66 ? 10.760 -14.540 46.630 1.00 7.63 66 ALA B CA 1
ATOM 1223 C C . ALA B 1 66 ? 10.946 -13.365 45.701 1.00 6.65 66 ALA B C 1
ATOM 1224 O O . ALA B 1 66 ? 11.854 -12.552 45.844 1.00 7.70 66 ALA B O 1
ATOM 1226 N N . GLN B 1 67 ? 10.075 -13.317 44.646 1.00 6.27 67 GLN B N 1
ATOM 1227 C CA . GLN B 1 67 ? 10.182 -12.156 43.722 1.00 6.44 67 GLN B CA 1
ATOM 1228 C C . GLN B 1 67 ? 9.885 -10.873 44.441 1.00 6.15 67 GLN B C 1
ATOM 1229 O O . GLN B 1 67 ? 10.585 -9.875 44.288 1.00 6.55 67 GLN B O 1
ATOM 1235 N N . MET B 1 68 ? 8.821 -10.861 45.282 1.00 6.46 68 MET B N 1
ATOM 1236 C CA . MET B 1 68 ? 8.529 -9.660 46.069 1.00 6.82 68 MET B CA 1
ATOM 1237 C C . MET B 1 68 ? 9.632 -9.356 47.080 1.00 7.70 68 MET B C 1
ATOM 1238 O O . MET B 1 68 ? 9.969 -8.186 47.334 1.00 8.63 68 MET B O 1
ATOM 1243 N N . GLY B 1 69 ? 10.229 -10.422 47.637 1.00 7.77 69 GLY B N 1
ATOM 1244 C CA . GLY B 1 69 ? 11.386 -10.253 48.520 1.00 10.51 69 GLY B CA 1
ATOM 1245 C C . GLY B 1 69 ? 12.594 -9.612 47.910 1.00 9.47 69 GLY B C 1
ATOM 1246 O O . GLY B 1 69 ? 13.398 -8.972 48.606 1.00 15.74 69 GLY B O 1
ATOM 1247 N N . ASN B 1 70 ? 12.741 -9.797 46.582 1.00 8.56 70 ASN B N 1
ATOM 1248 C CA . ASN B 1 70 ? 13.803 -9.142 45.824 1.00 9.26 70 ASN B CA 1
ATOM 1249 C C . ASN B 1 70 ? 13.392 -7.743 45.341 1.00 9.38 70 ASN B C 1
ATOM 1250 O O . ASN B 1 70 ? 14.137 -7.110 44.563 1.00 13.52 70 ASN B O 1
ATOM 1255 N N . GLY B 1 71 ? 12.234 -7.255 45.798 1.00 7.75 71 GLY B N 1
ATOM 1256 C CA . GLY B 1 71 ? 11.801 -5.920 45.435 1.00 8.23 71 GLY B CA 1
ATOM 1257 C C . GLY B 1 71 ? 10.854 -5.830 44.275 1.00 6.15 71 GLY B C 1
ATOM 1258 O O . GLY B 1 71 ? 10.400 -4.726 43.965 1.00 6.25 71 GLY B O 1
ATOM 1259 N N . PHE B 1 72 ? 10.548 -6.939 43.589 1.00 5.65 72 PHE B N 1
ATOM 1260 C CA . PHE B 1 72 ? 9.700 -6.737 42.395 1.00 5.42 72 PHE B CA 1
ATOM 1261 C C . PHE B 1 72 ? 8.309 -6.323 42.827 1.00 5.06 72 PHE B C 1
ATOM 1262 O O . PHE B 1 72 ? 7.780 -6.726 43.860 1.00 5.79 72 PHE B O 1
ATOM 1270 N N . VAL B 1 73 ? 7.719 -5.490 41.957 1.00 5.07 73 VAL B N 1
ATOM 1271 C CA . VAL B 1 73 ? 6.443 -4.839 42.230 1.00 5.12 73 VAL B CA 1
ATOM 1272 C C . VAL B 1 73 ? 5.644 -4.709 40.953 1.00 5.33 73 VAL B C 1
ATOM 1273 O O . VAL B 1 73 ? 6.212 -4.335 39.900 1.00 6.28 73 VAL B O 1
ATOM 1277 N N . LEU B 1 74 ? 4.364 -5.026 41.015 1.00 5.14 74 LEU B N 1
ATOM 1278 C CA . LEU B 1 74 ? 3.467 -4.728 39.893 1.00 5.45 74 LEU B CA 1
ATOM 1279 C C . LEU B 1 74 ? 2.901 -3.328 40.106 1.00 5.56 74 LEU B C 1
ATOM 1280 O O . LEU B 1 74 ? 2.016 -3.090 40.924 1.00 6.09 74 LEU B O 1
ATOM 1285 N N . THR B 1 75 ? 3.519 -2.379 39.377 1.00 5.83 75 THR B N 1
ATOM 1286 C CA . THR B 1 75 ? 3.189 -0.962 39.601 1.00 5.80 75 THR B CA 1
ATOM 1287 C C . THR B 1 75 ? 1.719 -0.618 39.348 1.00 6.19 75 THR B C 1
ATOM 1288 O O . THR B 1 75 ? 1.263 0.391 39.903 1.00 6.91 75 THR B O 1
ATOM 1292 N N . CYS B 1 76 ? 1.001 -1.412 38.534 1.00 7.16 76 CYS B N 1
ATOM 1293 C CA . CYS B 1 76 ? -0.431 -1.100 38.298 1.00 7.22 76 CYS B CA 1
ATOM 1294 C C . CYS B 1 76 ? -1.329 -1.311 39.511 1.00 7.43 76 CYS B C 1
ATOM 1295 O O . CYS B 1 76 ? -2.481 -0.795 39.493 1.00 9.19 76 CYS B O 1
ATOM 1298 N N . VAL B 1 77 ? -0.910 -2.083 40.494 1.00 6.49 77 VAL B N 1
ATOM 1299 C CA . VAL B 1 77 ? -1.716 -2.414 41.680 1.00 7.12 77 VAL B CA 1
ATOM 1300 C C . VAL B 1 77 ? -0.942 -2.159 42.972 1.00 6.87 77 VAL B C 1
ATOM 1301 O O . VAL B 1 77 ? -1.267 -2.721 44.018 1.00 8.79 77 VAL B O 1
ATOM 1305 N N . ALA B 1 78 ? 0.088 -1.281 42.885 1.00 6.45 78 ALA B N 1
ATOM 1306 C CA . ALA B 1 78 ? 0.899 -1.010 44.088 1.00 6.44 78 ALA B CA 1
ATOM 1307 C C . ALA B 1 78 ? 0.638 0.379 44.602 1.00 5.61 78 ALA B C 1
ATOM 1308 O O . ALA B 1 78 ? 0.808 1.381 43.871 1.00 7.44 78 ALA B O 1
ATOM 1310 N N . TYR B 1 79 ? 0.281 0.494 45.876 1.00 5.38 79 TYR B N 1
ATOM 1311 C CA . TYR B 1 79 ? 0.184 1.769 46.520 1.00 5.28 79 TYR B CA 1
ATOM 1312 C C . TYR B 1 79 ? 1.494 2.039 47.291 1.00 5.19 79 TYR B C 1
ATOM 1313 O O . TYR B 1 79 ? 2.023 1.115 47.891 1.00 6.59 79 TYR B O 1
ATOM 1322 N N . PRO B 1 80 ? 1.968 3.265 47.350 1.00 5.38 80 PRO B N 1
ATOM 1323 C CA . PRO B 1 80 ? 3.101 3.508 48.266 1.00 5.15 80 PRO B CA 1
ATOM 1324 C C . PRO B 1 80 ? 2.627 3.454 49.711 1.00 5.54 80 PRO B C 1
ATOM 1325 O O . PRO B 1 80 ? 1.508 3.874 50.013 1.00 6.45 80 PRO B O 1
ATOM 1329 N N . THR B 1 81 ? 3.528 2.985 50.593 1.00 5.40 81 THR B N 1
ATOM 1330 C CA . THR B 1 81 ? 3.281 3.136 52.032 1.00 5.92 81 THR B CA 1
ATOM 1331 C C . THR B 1 81 ? 4.404 3.922 52.711 1.00 6.35 81 THR B C 1
ATOM 1332 O O . THR B 1 81 ? 4.346 4.124 53.930 1.00 6.75 81 THR B O 1
ATOM 1336 N N . SER B 1 82 ? 5.394 4.355 51.952 1.00 6.58 82 SER B N 1
ATOM 1337 C CA . SER B 1 82 ? 6.453 5.256 52.433 1.00 6.73 82 SER B CA 1
ATOM 1338 C C . SER B 1 82 ? 6.973 5.983 51.221 1.00 6.19 82 SER B C 1
ATOM 1339 O O . SER B 1 82 ? 6.722 5.626 50.079 1.00 6.53 82 SER B O 1
ATOM 1342 N N . ASP B 1 83 ? 7.797 7.004 51.473 1.00 6.78 83 ASP B N 1
ATOM 1343 C CA A ASP B 1 83 ? 8.649 7.495 50.417 0.67 6.75 83 ASP B CA 1
ATOM 1344 C CA B ASP B 1 83 ? 8.655 7.509 50.414 0.33 6.73 83 ASP B CA 1
ATOM 1345 C C . ASP B 1 83 ? 9.503 6.331 49.921 1.00 6.49 83 ASP B C 1
ATOM 1346 O O . ASP B 1 83 ? 9.953 5.497 50.725 1.00 7.08 83 ASP B O 1
ATOM 1355 N N . CYS B 1 84 ? 9.687 6.241 48.610 1.00 6.66 84 CYS B N 1
ATOM 1356 C CA . CYS B 1 84 ? 10.305 5.028 48.058 1.00 6.03 84 CYS B CA 1
ATOM 1357 C C . CYS B 1 84 ? 11.000 5.338 46.742 1.00 6.21 84 CYS B C 1
ATOM 1358 O O . CYS B 1 84 ? 10.806 6.409 46.147 1.00 7.44 84 CYS B O 1
ATOM 1361 N N . THR B 1 85 ? 11.804 4.383 46.328 1.00 5.78 85 THR B N 1
ATOM 1362 C CA . THR B 1 85 ? 12.554 4.434 45.116 1.00 6.12 85 THR B CA 1
ATOM 1363 C C . THR B 1 85 ? 12.287 3.148 44.332 1.00 5.87 85 THR B C 1
ATOM 1364 O O . THR B 1 85 ? 12.509 2.064 44.873 1.00 6.27 85 THR B O 1
ATOM 1368 N N . ILE B 1 86 ? 11.850 3.305 43.075 1.00 5.99 86 ILE B N 1
ATOM 1369 C CA . ILE B 1 86 ? 11.452 2.137 42.267 1.00 6.34 86 ILE B CA 1
ATOM 1370 C C . ILE B 1 86 ? 12.114 2.242 40.926 1.00 6.25 86 ILE B C 1
ATOM 1371 O O . ILE B 1 86 ? 11.932 3.264 40.246 1.00 6.86 86 ILE B O 1
ATOM 1376 N N . GLN B 1 87 ? 12.857 1.231 40.550 1.00 6.23 87 GLN B N 1
ATOM 1377 C CA . GLN B 1 87 ? 13.355 1.107 39.171 1.00 6.91 87 GLN B CA 1
ATOM 1378 C C . GLN B 1 87 ? 12.244 0.597 38.283 1.00 6.87 87 GLN B C 1
ATOM 1379 O O . GLN B 1 87 ? 11.562 -0.356 38.643 1.00 7.77 87 GLN B O 1
ATOM 1385 N N . THR B 1 88 ? 12.014 1.277 37.164 1.00 7.33 88 THR B N 1
ATOM 1386 C CA . THR B 1 88 ? 10.931 0.884 36.285 1.00 7.32 88 THR B CA 1
ATOM 1387 C C . THR B 1 88 ? 11.395 -0.008 35.154 1.00 7.48 88 THR B C 1
ATOM 1388 O O . THR B 1 88 ? 12.624 -0.218 34.992 1.00 8.49 88 THR B O 1
ATOM 1392 N N . HIS B 1 89 ? 10.505 -0.508 34.326 1.00 7.83 89 HIS B N 1
ATOM 1393 C CA . HIS B 1 89 ? 10.892 -1.267 33.144 1.00 8.95 89 HIS B CA 1
ATOM 1394 C C . HIS B 1 89 ? 11.736 -2.492 33.560 1.00 8.33 89 HIS B C 1
ATOM 1395 O O . HIS B 1 89 ? 12.725 -2.809 32.910 1.00 10.76 89 HIS B O 1
ATOM 1402 N N . GLN B 1 90 ? 11.308 -3.197 34.598 1.00 7.69 90 GLN B N 1
ATOM 1403 C CA . GLN B 1 90 ? 12.067 -4.298 35.124 1.00 7.66 90 GLN B CA 1
ATOM 1404 C C . GLN B 1 90 ? 11.533 -5.676 34.763 1.00 7.81 90 GLN B C 1
ATOM 1405 O O . GLN B 1 90 ? 12.006 -6.680 35.265 1.00 8.56 90 GLN B O 1
ATOM 1411 N N . GLU B 1 91 ? 10.589 -5.734 33.843 1.00 7.70 91 GLU B N 1
ATOM 1412 C CA . GLU B 1 91 ? 10.056 -7.063 33.448 1.00 8.87 91 GLU B CA 1
ATOM 1413 C C . GLU B 1 91 ? 11.137 -8.003 32.992 1.00 9.36 91 GLU B C 1
ATOM 1414 O O . GLU B 1 91 ? 11.140 -9.190 33.375 1.00 11.36 91 GLU B O 1
ATOM 1420 N N . GLU B 1 92 ? 12.085 -7.545 32.177 1.00 10.41 92 GLU B N 1
ATOM 1421 C CA . GLU B 1 92 ? 13.110 -8.446 31.665 1.00 14.65 92 GLU B CA 1
ATOM 1422 C C . GLU B 1 92 ? 13.876 -9.091 32.806 1.00 11.65 92 GLU B C 1
ATOM 1423 O O . GLU B 1 92 ? 14.240 -10.271 32.728 1.00 13.66 92 GLU B O 1
ATOM 1429 N N . ALA B 1 93 ? 14.130 -8.296 33.853 1.00 12.30 93 ALA B N 1
ATOM 1430 C CA . ALA B 1 93 ? 14.916 -8.805 34.965 1.00 12.65 93 ALA B CA 1
ATOM 1431 C C . ALA B 1 93 ? 14.206 -9.886 35.768 1.00 12.69 93 ALA B C 1
ATOM 1432 O O . ALA B 1 93 ? 14.833 -10.693 36.457 1.00 15.00 93 ALA B O 1
ATOM 1434 N N . LEU B 1 94 ? 12.889 -9.929 35.665 1.00 11.10 94 LEU B N 1
ATOM 1435 C CA . LEU B 1 94 ? 12.140 -10.973 36.338 1.00 12.83 94 LEU B CA 1
ATOM 1436 C C . LEU B 1 94 ? 12.349 -12.319 35.703 1.00 10.72 94 LEU B C 1
ATOM 1437 O O . LEU B 1 94 ? 12.092 -13.357 36.383 1.00 13.72 94 LEU B O 1
ATOM 1442 N N . TYR B 1 95 ? 12.746 -12.418 34.439 0.86 9.40 95 TYR B N 1
ATOM 1443 C CA . TYR B 1 95 ? 12.865 -13.671 33.702 0.71 8.35 95 TYR B CA 1
ATOM 1444 C C . TYR B 1 95 ? 14.306 -14.148 33.572 0.72 7.90 95 TYR B C 1
ATOM 1445 O O . TYR B 1 95 ? 14.466 -15.330 33.228 0.65 7.29 95 TYR B O 1
#

Secondary structure (DSSP, 8-state):
-EEEEEEETTEEEEEEE-TTS-HHHHHHHTT----BS--SSSSSTTEEEEEES-EE-TT--SS-HHHHHTTEEEGGG-EESSSEEEE---GGG-/-EEEEEEETTEEEEEEE-TTS-HHHHHHHTT----BSS-SSSSSTTEEEEEES-EE-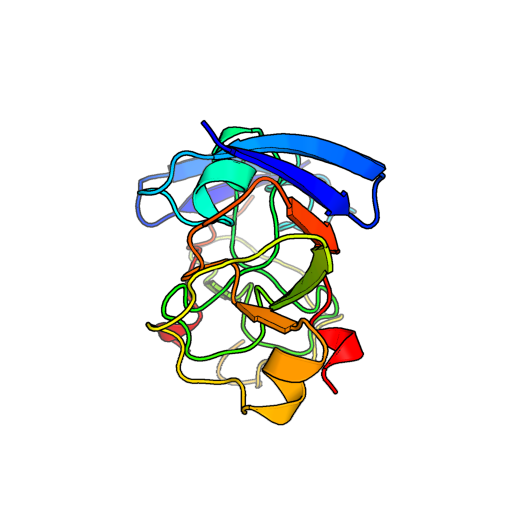TT--S--HHHHHTTEEEGGG-EESSSEEEE---HHHH-

Organism: Chlamydomonas reinhardtii (NCBI:txid3055)